Protein AF-A0A6N7AAU8-F1 (afdb_monomer)

Foldseek 3Di:
DDDDDDDDDDDDDDDDDDDDDDDDDDDDDDDPDPPPPPPPDDDPDDDAAEAEQDDLVCLPVSLVVLLVVLVVCVVVVHAYEYEDFFSSVVSCVVPPVVSLVVLLPGPHAYAYEDDPPALLAEPNVPVQPPDDLVRLLVVLLQQQFFDQDRVPRDGDRVHGGHQVSSCVSSVHHHQEYERNYPDVSSRQSNVLSSVVSPHAAYEDDPACFADPVCQFDDGNNHTHDGDNGDQQWDQDPVRDIDGPVVCCPDPNVVD

Mean predicted aligned error: 11.67 Å

Sequence (255 aa):
MKPALTWFLLAVLVAGCASPAPAASGTPDPTPVPVETKVSAAPRGYITFVINVHDWVHADESADTLLRLVDIFEKYGVRGDFYFTAPVVEAYVNERPDVIERLKNSDMTISYHVRPPHPLYTGFDQRLEGLDDAALYQTLLDYETYALDLTTGGLDRSRPGGYAYVAQVFGRKPVAAPAPTNNPRIKQIAEQVYASLGAQMTLHYHESGTDPYEPFVWSNGLLVRPSDFSVTRTTAVNGRDDFWWNYMTGPDAAL

Nearest PDB structures (foldseek):
  5hxg-assembly2_C  TM=3.548E-01  e=4.650E-01  Salmonella enterica subsp. enterica serovar Infantis str. SARB27
  6fn6-assembly1_B  TM=4.405E-01  e=4.994E+00  Drosophila melanogaster
  6nr2-assembly1_A  TM=2.761E-01  e=1.476E+00  Ficedula albicollis
  3pfn-assembly1_B  TM=4.344E-01  e=8.896E+00  Homo sapiens

Solvent-accessible surface area (backbone atoms only — not comparable to full-atom values): 15304 Å² total; per-residue (Å²): 137,84,85,87,86,83,86,83,85,84,83,84,85,81,85,79,89,79,81,86,77,84,86,78,86,80,76,87,74,79,76,78,71,80,76,78,75,77,76,74,72,78,77,92,70,88,84,81,49,77,43,80,47,75,58,49,87,50,43,66,65,44,40,55,50,49,54,51,49,52,54,52,28,57,78,71,76,48,63,43,39,36,25,39,26,37,67,34,52,51,44,29,63,75,77,38,48,65,50,56,54,52,51,55,76,40,87,50,43,51,23,35,44,81,54,81,45,40,49,59,30,67,93,38,34,75,88,55,59,92,52,53,73,67,57,38,39,51,51,52,44,46,53,31,40,18,20,70,37,74,88,78,46,47,72,42,78,92,41,71,11,23,60,51,34,47,19,59,76,56,73,46,67,32,40,33,46,50,52,65,36,85,47,67,68,62,31,53,43,47,39,41,44,40,34,74,74,51,28,52,24,27,56,86,54,84,53,75,27,37,51,85,91,59,39,82,43,75,50,66,84,15,38,35,60,65,33,74,59,45,93,54,60,42,70,44,98,88,71,49,75,43,50,52,70,65,45,69,75,37,95,69,49,83,115

Radius of gyration: 25.79 Å; Cα contacts (8 Å, |Δi|>4): 352; chains: 1; bounding box: 69×68×69 Å

Structure (mmCIF, N/CA/C/O backbone):
data_AF-A0A6N7AAU8-F1
#
_entry.id   AF-A0A6N7AAU8-F1
#
loop_
_atom_site.group_PDB
_atom_site.id
_atom_site.type_symbol
_atom_site.label_atom_id
_atom_site.label_alt_id
_atom_site.label_comp_id
_atom_site.label_asym_id
_atom_site.label_entity_id
_atom_site.label_seq_id
_atom_site.pdbx_PDB_ins_code
_atom_site.Cartn_x
_atom_site.Cartn_y
_atom_site.Cartn_z
_atom_site.occupancy
_atom_site.B_iso_or_equiv
_atom_site.auth_seq_id
_atom_site.auth_comp_id
_atom_site.auth_asym_id
_atom_site.auth_atom_id
_atom_site.pdbx_PDB_model_num
ATOM 1 N N . MET A 1 1 ? 7.803 -32.797 37.694 1.00 40.25 1 MET A N 1
ATOM 2 C CA . MET A 1 1 ? 8.624 -33.908 37.163 1.00 40.25 1 MET A CA 1
ATOM 3 C C . MET A 1 1 ? 8.455 -33.930 35.649 1.00 40.25 1 MET A C 1
ATOM 5 O O . MET A 1 1 ? 7.321 -33.938 35.196 1.00 40.25 1 MET A O 1
ATOM 9 N N . LYS A 1 2 ? 9.562 -33.800 34.901 1.00 36.62 2 LYS A N 1
ATOM 10 C CA . LYS A 1 2 ? 9.644 -33.884 33.424 1.00 36.62 2 LYS A CA 1
ATOM 11 C C . LYS A 1 2 ? 9.634 -35.366 32.974 1.00 36.62 2 LYS A C 1
ATOM 13 O O . LYS A 1 2 ? 9.809 -36.225 33.837 1.00 36.62 2 LYS A O 1
ATOM 18 N N . PRO A 1 3 ? 9.448 -35.667 31.675 1.00 47.84 3 PRO A N 1
ATOM 19 C CA . PRO A 1 3 ? 10.570 -35.641 30.708 1.00 47.84 3 PRO A CA 1
ATOM 20 C C . PRO A 1 3 ? 10.177 -34.873 29.421 1.00 47.84 3 PRO A C 1
ATOM 22 O O . PRO A 1 3 ? 9.063 -35.018 28.943 1.00 47.84 3 PRO A O 1
ATOM 25 N N . ALA A 1 4 ? 10.912 -33.892 28.881 1.00 39.94 4 ALA A N 1
ATOM 26 C CA . ALA A 1 4 ? 12.276 -33.888 28.330 1.00 39.94 4 ALA A CA 1
ATOM 27 C C . ALA A 1 4 ? 12.486 -34.931 27.214 1.00 39.94 4 ALA A C 1
ATOM 29 O O . ALA A 1 4 ? 13.007 -36.012 27.468 1.00 39.94 4 ALA A O 1
ATOM 30 N N . LEU A 1 5 ? 12.078 -34.584 25.987 1.00 43.50 5 LEU A N 1
ATOM 31 C CA . LEU A 1 5 ? 12.397 -35.320 24.763 1.00 43.50 5 LEU A CA 1
ATOM 32 C C . LEU A 1 5 ? 13.521 -34.573 24.029 1.00 43.50 5 LEU A C 1
ATOM 34 O O . LEU A 1 5 ? 13.316 -33.491 23.481 1.00 43.50 5 LEU A O 1
ATOM 38 N N . THR A 1 6 ? 14.725 -35.129 24.100 1.00 45.69 6 THR A N 1
ATOM 39 C CA . THR A 1 6 ? 15.953 -34.588 23.510 1.00 45.69 6 THR A CA 1
ATOM 40 C C . THR A 1 6 ? 16.138 -35.206 22.126 1.00 45.69 6 THR A C 1
ATOM 42 O O . THR A 1 6 ? 16.297 -36.419 22.018 1.00 45.69 6 THR A O 1
ATOM 45 N N . TRP A 1 7 ? 16.126 -34.396 21.068 1.00 39.53 7 TRP A N 1
ATOM 46 C CA . TRP A 1 7 ? 16.491 -34.846 19.723 1.00 39.53 7 TRP A CA 1
ATOM 47 C C . TRP A 1 7 ? 18.013 -34.781 19.556 1.00 39.53 7 TRP A C 1
ATOM 49 O O . TRP A 1 7 ? 18.608 -33.707 19.611 1.00 39.53 7 TRP A O 1
ATOM 59 N N . PHE A 1 8 ? 18.639 -35.944 19.374 1.00 44.38 8 PHE A N 1
ATOM 60 C CA . PHE A 1 8 ? 20.027 -36.087 18.934 1.00 44.38 8 PHE A CA 1
ATOM 61 C C . PHE A 1 8 ? 20.075 -35.983 17.402 1.00 44.38 8 PHE A C 1
ATOM 63 O O . PHE A 1 8 ? 19.460 -36.800 16.719 1.00 44.38 8 PHE A O 1
ATOM 70 N N . LEU A 1 9 ? 20.833 -35.025 16.859 1.00 40.22 9 LEU A N 1
ATOM 71 C CA . LEU A 1 9 ? 21.290 -35.067 15.468 1.00 40.22 9 LEU A CA 1
ATOM 72 C C . LEU A 1 9 ? 22.697 -35.676 15.447 1.00 40.22 9 LEU A C 1
ATOM 74 O O . LEU A 1 9 ? 23.645 -35.099 15.977 1.00 40.22 9 LEU A O 1
ATOM 78 N N . LEU A 1 10 ? 22.813 -36.860 14.850 1.00 44.41 10 LEU A N 1
ATOM 79 C CA . LEU A 1 10 ? 24.072 -37.548 14.595 1.00 44.41 10 LEU A CA 1
ATOM 80 C C . LEU A 1 10 ? 24.596 -37.102 13.221 1.00 44.41 10 LEU A C 1
ATOM 82 O O . LEU A 1 10 ? 23.994 -37.414 12.196 1.00 44.41 10 LEU A O 1
ATOM 86 N N . ALA A 1 11 ? 25.705 -36.365 13.200 1.00 40.97 11 ALA A N 1
ATOM 87 C CA . ALA A 1 11 ? 26.433 -36.045 11.977 1.00 40.97 11 ALA A CA 1
ATOM 88 C C . ALA A 1 11 ? 27.339 -37.228 11.601 1.00 40.97 11 ALA A C 1
ATOM 90 O O . ALA A 1 11 ? 28.251 -37.579 12.349 1.00 40.97 11 ALA A O 1
ATOM 91 N N . VAL A 1 12 ? 27.095 -37.842 10.442 1.00 46.81 12 VAL A N 1
ATOM 92 C CA . VAL A 1 12 ? 27.980 -38.856 9.855 1.00 46.81 12 VAL A CA 1
ATOM 93 C C . VAL A 1 12 ? 28.879 -38.167 8.830 1.00 46.81 12 VAL A C 1
ATOM 95 O O . VAL A 1 12 ? 28.443 -37.804 7.741 1.00 46.81 12 VAL A O 1
ATOM 98 N N . LEU A 1 13 ? 30.145 -37.978 9.200 1.00 40.41 13 LEU A N 1
ATOM 99 C CA . LEU A 1 13 ? 31.240 -37.623 8.298 1.00 40.41 13 LEU A CA 1
ATOM 100 C C . LEU A 1 13 ? 31.745 -38.907 7.627 1.00 40.41 13 LEU A C 1
ATOM 102 O O . LEU A 1 13 ? 32.389 -39.730 8.275 1.00 40.41 13 LEU A O 1
ATOM 106 N N . VAL A 1 14 ? 31.470 -39.077 6.332 1.00 45.69 14 VAL A N 1
ATOM 107 C CA . VAL A 1 14 ? 32.137 -40.095 5.508 1.00 45.69 14 VAL A CA 1
ATOM 108 C C . VAL A 1 14 ? 33.279 -39.418 4.757 1.00 45.69 14 VAL A C 1
ATOM 110 O O . VAL A 1 14 ? 33.064 -38.701 3.784 1.00 45.69 14 VAL A O 1
ATOM 113 N N . ALA A 1 15 ? 34.504 -39.645 5.229 1.00 44.78 15 ALA A N 1
ATOM 114 C CA . ALA A 1 15 ? 35.724 -39.333 4.499 1.00 44.78 15 ALA A CA 1
ATOM 115 C C . ALA A 1 15 ? 35.997 -40.463 3.492 1.00 44.78 15 ALA A C 1
ATOM 117 O O . ALA A 1 15 ? 36.455 -41.543 3.861 1.00 44.78 15 ALA A O 1
ATOM 118 N N . GLY A 1 16 ? 35.673 -40.227 2.221 1.00 43.78 16 GLY A N 1
ATOM 119 C CA . GLY A 1 16 ? 36.057 -41.103 1.119 1.00 43.78 16 GLY A CA 1
ATOM 120 C C . GLY A 1 16 ? 37.444 -40.731 0.600 1.00 43.78 16 GLY A C 1
ATOM 121 O O . GLY A 1 16 ? 37.612 -39.685 -0.021 1.00 43.78 16 GLY A O 1
ATOM 122 N N . CYS A 1 17 ? 38.434 -41.589 0.842 1.00 45.47 17 CYS A N 1
ATOM 123 C CA . CYS A 1 17 ? 39.738 -41.529 0.186 1.00 45.47 17 CYS A CA 1
ATOM 124 C C . CYS A 1 17 ? 39.579 -41.874 -1.303 1.00 45.47 17 CYS A C 1
ATOM 126 O O . CYS A 1 17 ? 39.264 -43.015 -1.635 1.00 45.47 17 CYS A O 1
ATOM 128 N N . ALA A 1 18 ? 39.825 -40.915 -2.196 1.00 48.31 18 ALA A N 1
ATOM 129 C CA . ALA A 1 18 ? 39.972 -41.166 -3.627 1.00 48.31 18 ALA A CA 1
ATOM 130 C C . ALA A 1 18 ? 41.459 -41.097 -4.011 1.00 48.31 18 ALA A C 1
ATOM 132 O O . ALA A 1 18 ? 42.137 -40.107 -3.734 1.00 48.31 18 ALA A O 1
ATOM 133 N N . SER A 1 19 ? 41.972 -42.165 -4.626 1.00 63.19 19 SER A N 1
ATOM 134 C CA . SER A 1 19 ? 43.316 -42.213 -5.214 1.00 63.19 19 SER A CA 1
ATOM 135 C C . SER A 1 19 ? 43.406 -41.346 -6.481 1.00 63.19 19 SER A C 1
ATOM 137 O O . SER A 1 19 ? 42.424 -41.254 -7.219 1.00 63.19 19 SER A O 1
ATOM 139 N N . PRO A 1 20 ? 44.571 -40.739 -6.778 1.00 54.19 20 PRO A N 1
ATOM 140 C CA . PRO A 1 20 ? 44.745 -39.913 -7.966 1.00 54.19 20 PRO A CA 1
ATOM 141 C C . PRO A 1 20 ? 44.850 -40.769 -9.237 1.00 54.19 20 PRO A C 1
ATOM 143 O O . PRO A 1 20 ? 45.627 -41.722 -9.305 1.00 54.19 20 PRO A O 1
ATOM 146 N N . ALA A 1 21 ? 44.067 -40.401 -10.252 1.00 57.25 21 ALA A N 1
ATOM 147 C CA . ALA A 1 21 ? 44.159 -40.939 -11.605 1.00 57.25 21 ALA A CA 1
ATOM 148 C C . ALA A 1 21 ? 45.410 -40.398 -12.337 1.00 57.25 21 ALA A C 1
ATOM 150 O O . ALA A 1 21 ? 45.853 -39.282 -12.048 1.00 57.25 21 ALA A O 1
ATOM 151 N N . PRO A 1 22 ? 45.991 -41.158 -13.285 1.00 53.06 22 PRO A N 1
ATOM 152 C CA . PRO A 1 22 ? 47.171 -40.737 -14.033 1.00 53.06 22 PRO A CA 1
ATOM 153 C C . PRO A 1 22 ? 46.864 -39.582 -14.998 1.00 53.06 22 PRO A C 1
ATOM 155 O O . PRO A 1 22 ? 45.809 -39.537 -15.631 1.00 53.06 22 PRO A O 1
ATOM 158 N N . ALA A 1 23 ? 47.820 -38.658 -15.109 1.00 48.38 23 ALA A N 1
ATOM 159 C CA . ALA A 1 23 ? 47.749 -37.466 -15.945 1.00 48.38 23 ALA A CA 1
ATOM 160 C C . ALA A 1 23 ? 47.629 -37.816 -17.439 1.00 48.38 23 ALA A C 1
ATOM 162 O O . ALA A 1 23 ? 48.499 -38.480 -18.005 1.00 48.38 23 ALA A O 1
ATOM 163 N N . ALA A 1 24 ? 46.563 -37.331 -18.076 1.00 53.94 24 ALA A N 1
ATOM 164 C CA . ALA A 1 24 ? 46.416 -37.337 -19.524 1.00 53.94 24 ALA A CA 1
ATOM 165 C C . ALA A 1 24 ? 47.277 -36.222 -20.144 1.00 53.94 24 ALA A C 1
ATOM 167 O O . ALA A 1 24 ? 47.267 -35.077 -19.694 1.00 53.94 24 ALA A O 1
ATOM 168 N N . SER A 1 25 ? 48.034 -36.583 -21.177 1.00 48.88 25 SER A N 1
ATOM 169 C CA . SER A 1 25 ? 48.867 -35.700 -21.994 1.00 48.88 25 SER A CA 1
ATOM 170 C C . SER A 1 25 ? 48.026 -34.665 -22.745 1.00 48.88 25 SER A C 1
ATOM 172 O O . SER A 1 25 ? 47.048 -35.019 -23.404 1.00 48.88 25 SER A O 1
ATOM 174 N N . GLY A 1 26 ? 48.434 -33.401 -22.639 1.00 43.66 26 GLY A N 1
ATOM 175 C CA . GLY A 1 26 ? 47.664 -32.228 -23.028 1.00 43.66 26 GLY A CA 1
ATOM 176 C C . GLY A 1 26 ? 47.522 -31.974 -24.529 1.00 43.66 26 GLY A C 1
ATOM 177 O O . GLY A 1 26 ? 48.469 -32.072 -25.306 1.00 43.66 26 GLY A O 1
ATOM 178 N N . THR A 1 27 ? 46.324 -31.533 -24.893 1.00 56.72 27 THR A N 1
ATOM 179 C CA . THR A 1 27 ? 46.080 -30.572 -25.972 1.00 56.72 27 THR A CA 1
ATOM 180 C C . THR A 1 27 ? 46.218 -29.152 -25.409 1.00 56.72 27 THR A C 1
ATOM 182 O O . THR A 1 27 ? 45.753 -28.923 -24.292 1.00 56.72 27 THR A O 1
ATOM 185 N N . PRO A 1 28 ? 46.850 -28.203 -26.124 1.00 58.69 28 PRO A N 1
ATOM 186 C CA . PRO A 1 28 ? 46.958 -26.824 -25.661 1.00 58.69 28 PRO A CA 1
ATOM 187 C C . PRO A 1 28 ? 45.563 -26.215 -25.499 1.00 58.69 28 PRO A C 1
ATOM 189 O O . PRO A 1 28 ? 44.766 -26.213 -26.440 1.00 58.69 28 PRO A O 1
ATOM 192 N N . ASP A 1 29 ? 45.289 -25.733 -24.289 1.00 58.12 29 ASP A N 1
ATOM 193 C CA . ASP A 1 29 ? 44.081 -24.990 -23.944 1.00 58.12 29 ASP A CA 1
ATOM 194 C C . ASP A 1 29 ? 43.947 -23.778 -24.882 1.00 58.12 29 ASP A C 1
ATOM 196 O O . ASP A 1 29 ? 44.940 -23.067 -25.094 1.00 58.12 29 ASP A O 1
ATOM 200 N N . PRO A 1 30 ? 42.765 -23.510 -25.465 1.00 65.19 30 PRO A N 1
ATOM 201 C CA . PRO A 1 30 ? 42.547 -22.266 -26.179 1.00 65.19 30 PRO A CA 1
ATOM 202 C C . PRO A 1 30 ? 42.761 -21.113 -25.199 1.00 65.19 30 PRO A C 1
ATOM 204 O O . PRO A 1 30 ? 42.102 -21.028 -24.164 1.00 65.19 30 PRO A O 1
ATOM 207 N N . THR A 1 31 ? 43.707 -20.234 -25.530 1.00 63.62 31 THR A N 1
ATOM 208 C CA . THR A 1 31 ? 43.990 -19.008 -24.786 1.00 63.62 31 THR A CA 1
ATOM 209 C C . THR A 1 31 ? 42.665 -18.309 -24.467 1.00 63.62 31 THR A C 1
ATOM 211 O O . THR A 1 31 ? 41.936 -17.987 -25.412 1.00 63.62 31 THR A O 1
ATOM 214 N N . PRO A 1 32 ? 42.305 -18.089 -23.186 1.00 60.81 32 PRO A N 1
ATOM 215 C CA . PRO A 1 32 ? 41.069 -17.401 -22.858 1.00 60.81 32 PRO A CA 1
ATOM 216 C C . PRO A 1 32 ? 41.115 -16.020 -23.504 1.00 60.81 32 PRO A C 1
ATOM 218 O O . PRO A 1 32 ? 41.988 -15.202 -23.206 1.00 60.81 32 PRO A O 1
ATOM 221 N N . VAL A 1 33 ? 40.195 -15.790 -24.442 1.00 59.44 33 VAL A N 1
ATOM 222 C CA . VAL A 1 33 ? 39.952 -14.465 -25.007 1.00 59.44 33 VAL A CA 1
ATOM 223 C C . VAL A 1 33 ? 39.666 -13.549 -23.818 1.00 59.44 33 VAL A C 1
ATOM 225 O O . VAL A 1 33 ? 38.817 -13.911 -22.997 1.00 59.44 33 VAL A O 1
ATOM 228 N N . PRO A 1 34 ? 40.363 -12.408 -23.671 1.00 53.88 34 PRO A N 1
ATOM 229 C CA . PRO A 1 34 ? 40.050 -11.457 -22.621 1.00 53.88 34 PRO A CA 1
ATOM 230 C C . PRO A 1 34 ? 38.574 -11.096 -22.750 1.00 53.88 34 PRO A C 1
ATOM 232 O O . PRO A 1 34 ? 38.163 -10.483 -23.735 1.00 53.88 34 PRO A O 1
ATOM 235 N N . VAL A 1 35 ? 37.762 -11.533 -21.787 1.00 57.25 35 VAL A N 1
ATOM 236 C CA . VAL A 1 35 ? 36.403 -11.029 -21.643 1.00 57.25 35 VAL A CA 1
ATOM 237 C C . VAL A 1 35 ? 36.590 -9.564 -21.305 1.00 57.25 35 VAL A C 1
ATOM 239 O O . VAL A 1 35 ? 37.033 -9.222 -20.211 1.00 57.25 35 VAL A O 1
ATOM 242 N N . GLU A 1 36 ? 36.364 -8.710 -22.296 1.00 51.94 36 GLU A N 1
ATOM 243 C CA . GLU A 1 36 ? 36.382 -7.271 -22.134 1.00 51.94 36 GLU A CA 1
ATOM 244 C C . GLU A 1 36 ? 35.249 -6.935 -21.163 1.00 51.94 36 GLU A C 1
ATOM 246 O O . GLU A 1 36 ? 34.074 -6.859 -21.528 1.00 51.94 36 GLU A O 1
ATOM 251 N N . THR A 1 37 ? 35.590 -6.845 -19.877 1.00 53.06 37 THR A N 1
ATOM 252 C CA . THR A 1 37 ? 34.670 -6.433 -18.830 1.00 53.06 37 THR A CA 1
ATOM 253 C C . THR A 1 37 ? 34.282 -5.004 -19.165 1.00 53.06 37 THR A C 1
ATOM 255 O O . THR A 1 37 ? 35.016 -4.067 -18.853 1.00 53.06 37 THR A O 1
ATOM 258 N N . LYS A 1 38 ? 33.150 -4.819 -19.854 1.00 56.88 38 LYS A N 1
ATOM 259 C CA . LYS A 1 38 ? 32.524 -3.507 -19.981 1.00 56.88 38 LYS A CA 1
ATOM 260 C C . LYS A 1 38 ? 32.271 -3.028 -18.562 1.00 56.88 38 LYS A C 1
ATOM 262 O O . LYS A 1 38 ? 31.320 -3.457 -17.915 1.00 56.88 38 LYS A O 1
ATOM 267 N N . VAL A 1 39 ? 33.159 -2.169 -18.072 1.00 54.91 39 VAL A N 1
ATOM 268 C CA . VAL A 1 39 ? 32.935 -1.399 -16.859 1.00 54.91 39 VAL A CA 1
ATOM 269 C C . VAL A 1 39 ? 31.716 -0.549 -17.175 1.00 54.91 39 VAL A C 1
ATOM 271 O O . VAL A 1 39 ? 31.808 0.440 -17.900 1.00 54.91 39 VAL A O 1
ATOM 274 N N . SER A 1 40 ? 30.546 -1.012 -16.732 1.00 67.06 40 SER A N 1
ATOM 275 C CA . SER A 1 40 ? 29.321 -0.233 -16.819 1.00 67.06 40 SER A CA 1
ATOM 276 C C . SER A 1 40 ? 29.616 1.101 -16.156 1.00 67.06 40 SER A C 1
ATOM 278 O O . SER A 1 40 ? 29.992 1.133 -14.982 1.00 67.06 40 SER A O 1
ATOM 280 N N . ALA A 1 41 ? 29.488 2.193 -16.910 1.00 77.38 41 ALA A N 1
ATOM 281 C CA . ALA A 1 41 ? 29.552 3.523 -16.331 1.00 77.38 41 ALA A CA 1
ATOM 282 C C . ALA A 1 41 ? 28.581 3.581 -15.144 1.00 77.38 41 ALA A C 1
ATOM 284 O O . ALA A 1 41 ? 27.498 2.986 -15.197 1.00 77.38 41 ALA A O 1
ATOM 285 N N . ALA A 1 42 ? 28.986 4.259 -14.069 1.00 79.88 42 ALA A N 1
ATOM 286 C CA . ALA A 1 42 ? 28.120 4.439 -12.914 1.00 79.88 42 ALA A CA 1
ATOM 287 C C . ALA A 1 42 ? 26.776 5.036 -13.376 1.00 79.88 42 ALA A C 1
ATOM 289 O O . ALA A 1 42 ? 26.775 5.943 -14.222 1.00 79.88 42 ALA A O 1
ATOM 290 N N . PRO A 1 43 ? 25.638 4.524 -12.876 1.00 80.75 43 PRO A N 1
ATOM 291 C CA . PRO A 1 43 ? 24.336 5.038 -13.267 1.00 80.75 43 PRO A CA 1
ATOM 292 C C . PRO A 1 43 ? 24.263 6.532 -12.944 1.00 80.75 43 PRO A C 1
ATOM 294 O O . PRO A 1 43 ? 24.599 6.964 -11.844 1.00 80.75 43 PRO A O 1
ATOM 297 N N . ARG A 1 44 ? 23.834 7.330 -13.928 1.00 84.12 44 ARG A N 1
ATOM 298 C CA . ARG A 1 44 ? 23.683 8.790 -13.783 1.00 84.12 44 ARG A CA 1
ATOM 299 C C . ARG A 1 44 ? 22.446 9.183 -12.971 1.00 84.12 44 ARG A C 1
ATOM 301 O O . ARG A 1 44 ? 22.291 10.352 -12.643 1.00 84.12 44 ARG A O 1
ATOM 308 N N . GLY A 1 45 ? 21.574 8.219 -12.698 1.00 80.50 45 GLY A N 1
ATOM 309 C CA . GLY A 1 45 ? 20.350 8.367 -11.930 1.00 80.50 45 GLY A CA 1
ATOM 310 C C . GLY A 1 45 ? 19.660 7.016 -11.783 1.00 80.50 45 GLY A C 1
ATOM 311 O O . GLY A 1 45 ? 19.928 6.087 -12.551 1.00 80.50 45 GLY A O 1
ATOM 312 N N . TYR A 1 46 ? 18.780 6.923 -10.794 1.00 84.44 46 TYR A N 1
ATOM 313 C CA . TYR A 1 46 ? 17.926 5.765 -10.561 1.00 84.44 46 TYR A CA 1
ATOM 314 C C . TYR A 1 46 ? 16.476 6.175 -10.803 1.00 84.44 46 TYR A C 1
ATOM 316 O O . TYR A 1 46 ? 16.064 7.264 -10.412 1.00 84.44 46 TYR A O 1
ATOM 324 N N . ILE A 1 47 ? 15.713 5.311 -11.468 1.00 85.94 47 ILE A N 1
ATOM 325 C CA . ILE A 1 47 ? 14.294 5.534 -11.746 1.00 85.94 47 ILE A CA 1
ATOM 326 C C . ILE A 1 47 ? 13.515 4.391 -11.111 1.00 85.94 47 ILE A C 1
ATOM 328 O O . ILE A 1 47 ? 13.800 3.223 -11.376 1.00 85.94 47 ILE A O 1
ATOM 332 N N . THR A 1 48 ? 12.512 4.742 -10.312 1.00 86.50 48 THR A N 1
ATOM 333 C CA . THR A 1 48 ? 11.549 3.791 -9.755 1.00 86.50 48 THR A CA 1
ATOM 334 C C . THR A 1 48 ? 10.217 3.970 -10.467 1.00 86.50 48 THR A C 1
ATOM 336 O O . THR A 1 48 ? 9.676 5.074 -10.511 1.00 86.50 48 THR A O 1
ATOM 339 N N . PHE A 1 49 ? 9.666 2.880 -10.998 1.00 91.38 49 PHE A N 1
ATOM 340 C CA . PHE A 1 49 ? 8.319 2.870 -11.562 1.00 91.38 49 PHE A CA 1
ATOM 341 C C . PHE A 1 49 ? 7.324 2.508 -10.466 1.00 91.38 49 PHE A C 1
ATOM 343 O O . PHE A 1 49 ? 7.391 1.416 -9.908 1.00 91.38 49 PHE A O 1
ATOM 350 N N . VAL A 1 50 ? 6.416 3.433 -10.159 1.00 90.31 50 VAL A N 1
ATOM 351 C CA . VAL A 1 50 ? 5.438 3.307 -9.072 1.00 90.31 50 VAL A CA 1
ATOM 352 C C . VAL A 1 50 ? 4.052 3.111 -9.665 1.00 90.31 50 VAL A C 1
ATOM 354 O O . VAL A 1 50 ? 3.543 3.991 -10.359 1.00 90.31 50 VAL A O 1
ATOM 357 N N . ILE A 1 51 ? 3.450 1.958 -9.396 1.00 94.50 51 ILE A N 1
ATOM 358 C CA . ILE A 1 51 ? 2.172 1.545 -9.965 1.00 94.50 51 ILE A CA 1
ATOM 359 C C . ILE A 1 51 ? 1.158 1.530 -8.832 1.00 94.50 5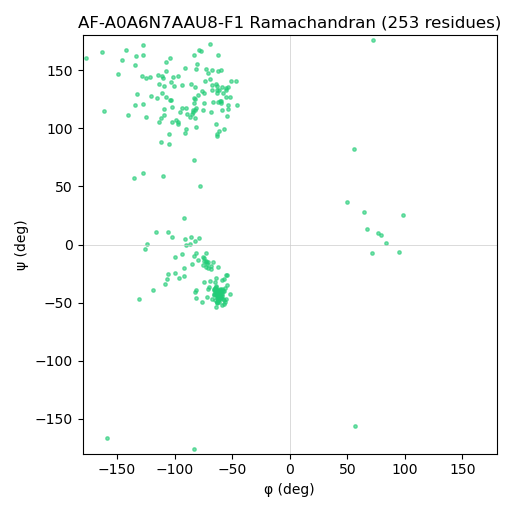1 ILE A C 1
ATOM 361 O O . ILE A 1 51 ? 1.198 0.685 -7.946 1.00 94.50 51 ILE A O 1
ATOM 365 N N . ASN A 1 52 ? 0.245 2.487 -8.865 1.00 92.75 52 ASN A N 1
ATOM 366 C CA . ASN A 1 52 ? -0.847 2.603 -7.914 1.00 92.75 52 ASN A CA 1
ATOM 367 C C . ASN A 1 52 ? -2.018 1.720 -8.357 1.00 92.75 52 ASN A C 1
ATOM 369 O O . ASN A 1 52 ? -2.653 2.016 -9.368 1.00 92.75 52 ASN A O 1
ATOM 373 N N . VAL A 1 53 ? -2.312 0.658 -7.609 1.00 95.56 53 VAL A N 1
ATOM 374 C CA . VAL A 1 53 ? -3.324 -0.340 -7.971 1.00 95.56 53 VAL A CA 1
A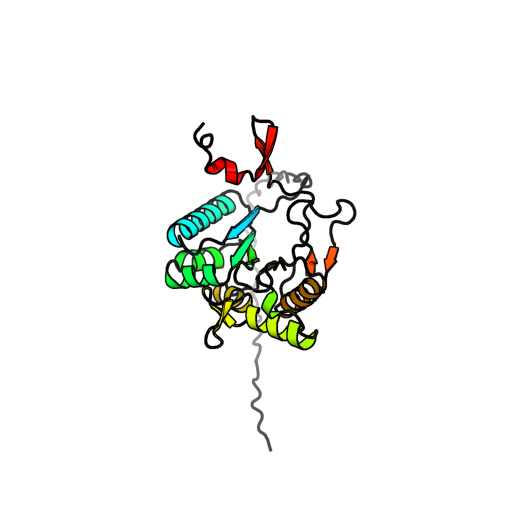TOM 375 C C . VAL A 1 53 ? -4.577 -0.141 -7.123 1.00 95.56 53 VAL A C 1
ATOM 377 O O . VAL A 1 53 ? -4.659 -0.611 -5.988 1.00 95.56 53 VAL A O 1
ATOM 380 N N . HIS A 1 54 ? -5.548 0.599 -7.665 1.00 90.94 54 HIS A N 1
ATOM 381 C CA . HIS A 1 54 ? -6.749 1.025 -6.931 1.00 90.94 54 HIS A CA 1
ATOM 382 C C . HIS A 1 54 ? -8.070 0.648 -7.593 1.00 90.94 54 HIS A C 1
ATOM 384 O O . HIS A 1 54 ? -9.106 0.955 -7.017 1.00 90.94 54 HIS A O 1
ATOM 390 N N . ASP A 1 55 ? -8.068 0.050 -8.784 1.00 90.44 55 ASP A N 1
ATOM 391 C CA . ASP A 1 55 ? -9.319 -0.287 -9.463 1.00 90.44 55 ASP A CA 1
ATOM 392 C C . ASP A 1 55 ? -9.765 -1.699 -9.081 1.00 90.44 55 ASP A C 1
ATOM 394 O O . ASP A 1 55 ? -9.271 -2.685 -9.629 1.00 90.44 55 ASP A O 1
ATOM 398 N N . TRP A 1 56 ? -10.660 -1.774 -8.093 1.00 88.19 56 TRP A N 1
ATOM 399 C CA . TRP A 1 56 ? -11.364 -3.003 -7.715 1.00 88.19 56 TRP A CA 1
ATOM 400 C C . TRP A 1 56 ? -12.724 -3.138 -8.415 1.00 88.19 56 TRP A C 1
ATOM 402 O O . TRP A 1 56 ? -13.370 -4.168 -8.273 1.00 88.19 56 TRP A O 1
ATOM 412 N N . VAL A 1 57 ? -13.190 -2.101 -9.123 1.00 90.62 57 VAL A N 1
ATOM 413 C CA . VAL A 1 57 ? -14.493 -2.110 -9.807 1.00 90.62 57 VAL A CA 1
ATOM 414 C C . VAL A 1 57 ? -14.371 -2.827 -11.149 1.00 90.62 57 VAL A C 1
ATOM 416 O O . VAL A 1 57 ? -15.251 -3.604 -11.507 1.00 90.62 57 VAL A O 1
ATOM 419 N N . HIS A 1 58 ? -13.261 -2.615 -11.857 1.00 94.06 58 HIS A N 1
ATOM 420 C CA . HIS A 1 58 ? -12.921 -3.299 -13.105 1.00 94.06 58 HIS A CA 1
ATOM 421 C C . HIS A 1 58 ? -11.747 -4.260 -12.875 1.00 94.06 58 HIS A C 1
ATOM 423 O O . HIS A 1 58 ? -10.677 -4.125 -13.473 1.00 94.06 58 HIS A O 1
ATOM 429 N N . ALA A 1 59 ? -11.929 -5.220 -11.961 1.00 93.81 59 ALA A N 1
ATOM 430 C CA . ALA A 1 59 ? -10.862 -6.119 -11.519 1.00 93.81 59 ALA A CA 1
ATOM 431 C C . ALA A 1 59 ? -10.205 -6.887 -12.683 1.00 93.81 59 ALA A C 1
ATOM 433 O O . ALA A 1 59 ? -8.982 -7.023 -12.697 1.00 93.81 59 ALA A O 1
ATOM 434 N N . ASP A 1 60 ? -10.976 -7.306 -13.690 1.00 95.75 60 ASP A N 1
ATOM 435 C CA . ASP A 1 60 ? -10.454 -8.009 -14.867 1.00 95.75 60 ASP A CA 1
ATOM 436 C C . ASP A 1 60 ? -9.493 -7.155 -15.707 1.00 95.75 60 ASP A C 1
ATOM 438 O O . ASP A 1 60 ? -8.353 -7.557 -15.951 1.00 95.75 60 ASP A O 1
ATOM 442 N N . GLU A 1 61 ? -9.917 -5.957 -16.117 1.00 95.62 61 GLU A N 1
ATOM 443 C CA . GLU A 1 61 ? -9.098 -5.045 -16.932 1.00 95.62 61 GLU A CA 1
ATOM 444 C C . GLU A 1 61 ? -7.857 -4.569 -16.166 1.00 95.62 61 GLU A C 1
ATOM 446 O O . GLU A 1 61 ? -6.752 -4.453 -16.713 1.00 95.62 61 GLU A O 1
ATOM 451 N N . SER A 1 62 ? -8.038 -4.330 -14.867 1.00 96.19 62 SER A N 1
ATOM 452 C CA . SER A 1 62 ? -6.973 -3.976 -13.940 1.00 96.19 62 SER A CA 1
ATOM 453 C C . SER A 1 62 ? -5.937 -5.105 -13.854 1.00 96.19 62 SER A C 1
ATOM 455 O O . SER A 1 62 ? -4.747 -4.863 -14.062 1.00 96.19 62 SER A O 1
ATOM 457 N N . ALA A 1 63 ? -6.371 -6.355 -13.657 1.00 97.56 63 ALA A N 1
ATOM 458 C CA . ALA A 1 63 ? -5.492 -7.521 -13.604 1.00 97.56 63 ALA A CA 1
ATOM 459 C C . ALA A 1 63 ? -4.739 -7.749 -14.925 1.00 97.56 63 ALA A C 1
ATOM 461 O O . ALA A 1 63 ? -3.520 -7.926 -14.903 1.00 97.56 63 ALA A O 1
ATOM 462 N N . ASP A 1 64 ? -5.414 -7.666 -16.075 1.00 97.94 64 ASP A N 1
ATOM 463 C CA . ASP A 1 64 ? -4.775 -7.812 -17.392 1.00 97.94 64 ASP A CA 1
ATOM 464 C C . ASP A 1 64 ? -3.699 -6.741 -17.626 1.00 97.94 64 ASP A C 1
ATOM 466 O O . ASP A 1 64 ? -2.616 -7.022 -18.155 1.00 97.94 64 ASP A O 1
ATOM 470 N N . THR A 1 65 ? -3.961 -5.515 -17.169 1.00 97.38 65 THR A N 1
ATOM 471 C CA . THR A 1 65 ? -2.984 -4.422 -17.202 1.00 97.38 65 THR A CA 1
ATOM 472 C C . THR A 1 65 ? -1.770 -4.736 -16.333 1.00 97.38 65 THR A C 1
ATOM 474 O O . THR A 1 65 ? -0.635 -4.548 -16.779 1.00 97.38 65 THR A O 1
ATOM 477 N N . LEU A 1 66 ? -1.976 -5.250 -15.116 1.00 98.06 66 LEU A N 1
ATOM 478 C CA . LEU A 1 66 ? -0.878 -5.640 -14.232 1.00 98.06 66 LEU A CA 1
ATOM 479 C C . LEU A 1 66 ? -0.032 -6.758 -14.836 1.00 98.06 66 LEU A C 1
ATOM 481 O O . LEU A 1 66 ? 1.188 -6.623 -14.869 1.00 98.06 66 LEU A O 1
ATOM 485 N N . LEU A 1 67 ? -0.649 -7.820 -15.359 1.00 98.38 67 LEU A N 1
ATOM 486 C CA . LEU A 1 67 ? 0.068 -8.923 -16.007 1.00 98.38 67 LEU A CA 1
ATOM 487 C C . LEU A 1 67 ? 0.958 -8.404 -17.142 1.00 98.38 67 LEU A C 1
ATOM 489 O O . LEU A 1 67 ? 2.154 -8.698 -17.187 1.00 98.38 67 LEU A O 1
ATOM 493 N N . ARG A 1 68 ? 0.407 -7.535 -17.996 1.00 98.19 68 ARG A N 1
ATOM 494 C CA . ARG A 1 68 ? 1.157 -6.915 -19.092 1.00 98.19 68 ARG A CA 1
ATOM 495 C C . ARG A 1 68 ? 2.296 -6.022 -18.598 1.00 98.19 68 ARG A C 1
ATOM 497 O O . ARG A 1 68 ? 3.362 -6.012 -19.212 1.00 98.19 68 ARG A O 1
ATOM 504 N N . LEU A 1 69 ? 2.097 -5.265 -17.518 1.00 97.88 69 LEU A N 1
ATOM 505 C CA . LEU A 1 69 ? 3.153 -4.443 -16.918 1.00 97.88 69 LEU A CA 1
ATOM 506 C C . LEU A 1 69 ? 4.286 -5.300 -16.354 1.00 97.88 69 LEU A C 1
ATOM 508 O O . LEU A 1 69 ? 5.449 -4.972 -16.581 1.00 97.88 69 LEU A O 1
ATOM 512 N N . VAL A 1 70 ? 3.965 -6.400 -15.666 1.00 98.19 70 VAL A N 1
ATOM 513 C CA . VAL A 1 70 ? 4.975 -7.336 -15.157 1.00 98.19 70 VAL A CA 1
ATOM 514 C C . VAL A 1 70 ? 5.796 -7.904 -16.317 1.00 98.19 70 VAL A C 1
ATOM 516 O O . VAL A 1 70 ? 7.024 -7.855 -16.262 1.00 98.19 70 VAL A O 1
ATOM 519 N N . ASP A 1 71 ? 5.148 -8.341 -17.400 1.00 98.06 71 ASP A N 1
ATOM 520 C CA . ASP A 1 71 ? 5.838 -8.868 -18.584 1.00 98.06 71 ASP A CA 1
ATOM 521 C C . ASP A 1 71 ? 6.746 -7.821 -19.250 1.00 98.06 71 ASP A C 1
ATOM 523 O O . ASP A 1 71 ? 7.868 -8.129 -19.660 1.00 98.06 71 ASP A O 1
ATOM 527 N N . ILE A 1 72 ? 6.292 -6.566 -19.349 1.00 98.12 72 ILE A N 1
ATOM 528 C CA . ILE A 1 72 ? 7.106 -5.463 -19.875 1.00 98.12 72 ILE A CA 1
ATOM 529 C C . ILE A 1 72 ? 8.323 -5.234 -18.978 1.00 98.12 72 ILE A C 1
ATOM 531 O O . ILE A 1 72 ? 9.444 -5.159 -19.480 1.00 98.12 72 ILE A O 1
ATOM 535 N N . PHE A 1 73 ? 8.130 -5.122 -17.667 1.00 97.56 73 PHE A N 1
ATOM 536 C CA . PHE A 1 73 ? 9.232 -4.859 -16.751 1.00 97.56 73 PHE A CA 1
ATOM 537 C C . PHE A 1 73 ? 10.265 -5.982 -16.761 1.00 97.56 73 PHE A C 1
ATOM 539 O O . PHE A 1 73 ? 11.452 -5.697 -16.914 1.00 97.56 73 PHE A O 1
ATOM 546 N N . GLU A 1 74 ? 9.840 -7.242 -16.722 1.00 97.06 74 GLU A N 1
ATOM 547 C CA . GLU A 1 74 ? 10.758 -8.378 -16.809 1.00 97.06 74 GLU A CA 1
ATOM 548 C C . GLU A 1 74 ? 11.502 -8.421 -18.146 1.00 97.06 74 GLU A C 1
ATOM 550 O O . GLU A 1 74 ? 12.721 -8.597 -18.162 1.00 97.06 74 GLU A O 1
ATOM 555 N N . LYS A 1 75 ? 10.814 -8.160 -19.269 1.00 97.56 75 LYS A N 1
ATOM 556 C CA . LYS A 1 75 ? 11.443 -8.076 -20.598 1.00 97.56 75 LYS A CA 1
ATOM 557 C C . LYS A 1 75 ? 12.595 -7.067 -20.641 1.00 97.56 75 LYS A C 1
ATOM 559 O O . LYS A 1 75 ? 13.562 -7.283 -21.371 1.00 97.56 75 LYS A O 1
ATOM 564 N N . TYR A 1 76 ? 12.486 -5.968 -19.897 1.00 96.62 76 TYR A N 1
ATOM 565 C CA . TYR A 1 76 ? 13.495 -4.907 -19.859 1.00 96.62 76 TYR A CA 1
ATOM 566 C C . TYR A 1 76 ? 14.396 -4.950 -18.614 1.00 96.62 76 TYR A C 1
ATOM 568 O O . TYR A 1 76 ? 15.207 -4.043 -18.434 1.00 96.62 76 TYR A O 1
ATOM 576 N N . GLY A 1 77 ? 14.294 -5.984 -17.771 1.00 95.12 77 GLY A N 1
ATOM 577 C CA . GLY A 1 77 ? 15.091 -6.103 -16.545 1.00 95.12 77 GLY A CA 1
ATOM 578 C C . GLY A 1 77 ? 14.803 -5.006 -15.512 1.00 95.12 77 GLY A C 1
ATOM 579 O O . GLY A 1 77 ? 15.688 -4.621 -14.750 1.00 95.12 77 GLY A O 1
ATOM 580 N N . VAL A 1 78 ? 13.584 -4.468 -15.513 1.00 95.31 78 VAL A N 1
ATOM 581 C CA . VAL A 1 78 ? 13.111 -3.436 -14.585 1.00 95.31 78 VAL A CA 1
ATOM 582 C C . VAL A 1 78 ? 12.336 -4.094 -13.447 1.00 95.31 78 VAL A C 1
ATOM 584 O O . VAL A 1 78 ? 11.610 -5.062 -13.649 1.00 95.31 78 VAL A O 1
ATOM 587 N N . ARG A 1 79 ? 12.452 -3.533 -12.243 1.00 95.75 79 ARG A N 1
ATOM 588 C CA . ARG A 1 79 ? 11.633 -3.902 -11.086 1.00 95.75 79 ARG A CA 1
ATOM 589 C C . ARG A 1 79 ? 10.659 -2.769 -10.766 1.00 95.75 79 ARG A C 1
ATOM 591 O O . ARG A 1 79 ? 11.085 -1.696 -10.346 1.00 95.75 79 ARG A O 1
ATOM 598 N N . GLY A 1 80 ?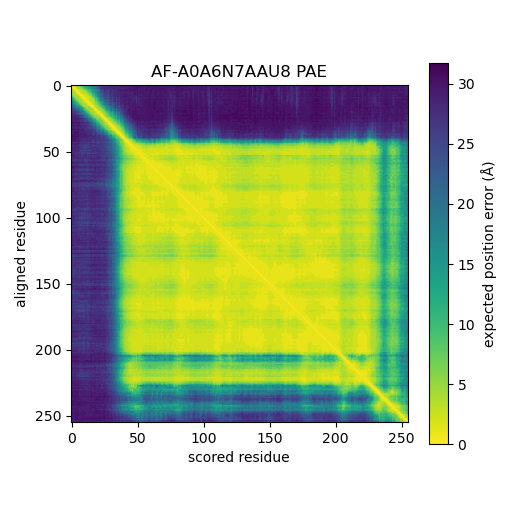 9.368 -3.007 -10.979 1.00 95.75 80 GLY A N 1
ATOM 599 C CA . GLY A 1 80 ? 8.297 -2.080 -10.603 1.00 95.75 80 GLY A CA 1
ATOM 600 C C . GLY A 1 80 ? 7.926 -2.178 -9.120 1.00 95.75 80 GLY A C 1
ATOM 601 O O . GLY A 1 80 ? 8.124 -3.220 -8.493 1.00 95.75 80 GLY A O 1
ATOM 602 N N . ASP A 1 81 ? 7.372 -1.096 -8.572 1.00 96.12 81 ASP A N 1
ATOM 603 C CA . ASP A 1 81 ? 6.848 -0.995 -7.206 1.00 96.12 81 ASP A CA 1
ATOM 604 C C . ASP A 1 81 ? 5.327 -0.812 -7.233 1.00 96.12 81 ASP A C 1
ATOM 606 O O . ASP A 1 81 ? 4.822 0.246 -7.612 1.00 96.12 81 ASP A O 1
ATOM 610 N N . PHE A 1 82 ? 4.599 -1.875 -6.887 1.00 98.00 82 PHE A N 1
ATOM 611 C CA . PHE A 1 82 ? 3.148 -1.972 -7.016 1.00 98.00 82 PHE A CA 1
ATOM 612 C C . PHE A 1 82 ? 2.472 -1.760 -5.663 1.00 98.00 82 PHE A C 1
ATOM 614 O O . PHE A 1 82 ? 2.665 -2.539 -4.732 1.00 98.00 82 PHE A O 1
ATOM 621 N N . TYR A 1 83 ? 1.658 -0.715 -5.573 1.00 97.56 83 TYR A N 1
ATOM 622 C CA . TYR A 1 83 ? 0.969 -0.275 -4.368 1.00 97.56 83 TYR A CA 1
ATOM 623 C C . TYR A 1 83 ? -0.463 -0.791 -4.380 1.00 97.56 83 TYR A C 1
ATOM 625 O O . TYR A 1 83 ? -1.295 -0.287 -5.132 1.00 97.56 83 TYR A O 1
ATOM 633 N N . PHE A 1 84 ? -0.750 -1.778 -3.538 1.00 98.44 84 PHE A N 1
ATOM 634 C CA . PHE A 1 84 ? -2.071 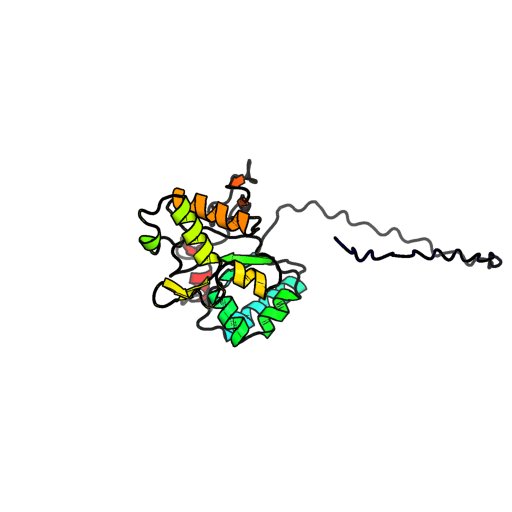-2.386 -3.440 1.00 98.44 84 PHE A CA 1
ATOM 635 C C . PHE A 1 84 ? -2.849 -1.858 -2.241 1.00 98.44 84 PHE A C 1
ATOM 637 O O . PHE A 1 84 ? -2.292 -1.676 -1.158 1.00 98.44 84 PHE A O 1
ATOM 644 N N . THR A 1 85 ? -4.159 -1.707 -2.413 1.00 98.00 85 THR A N 1
ATOM 645 C CA . THR A 1 85 ? -5.099 -1.637 -1.289 1.00 98.00 85 THR A CA 1
ATOM 646 C C . THR A 1 85 ? -5.607 -3.042 -0.959 1.00 98.00 85 THR A C 1
ATOM 648 O O . THR A 1 85 ? -5.702 -3.900 -1.839 1.00 98.00 85 THR A O 1
ATOM 651 N N . ALA A 1 86 ? -5.973 -3.293 0.301 1.00 97.94 86 ALA A N 1
ATOM 652 C CA . ALA A 1 86 ? -6.549 -4.583 0.689 1.00 97.94 86 ALA A CA 1
ATOM 653 C C . ALA A 1 86 ? -7.827 -4.958 -0.101 1.00 97.94 86 ALA A C 1
ATOM 655 O O . ALA A 1 86 ? -7.915 -6.111 -0.518 1.00 97.94 86 ALA A O 1
ATOM 656 N N . PRO A 1 87 ? -8.764 -4.030 -0.396 1.00 96.94 87 PRO A N 1
ATOM 657 C CA . PRO A 1 87 ? -9.935 -4.337 -1.223 1.00 96.94 87 PRO A CA 1
ATOM 658 C C . PRO A 1 87 ? -9.609 -4.807 -2.644 1.00 96.94 87 PRO A C 1
ATOM 660 O O . PRO A 1 87 ? -10.250 -5.723 -3.147 1.00 96.94 87 PRO A O 1
ATOM 663 N N . VAL A 1 88 ? -8.595 -4.221 -3.289 1.00 97.81 88 VAL A N 1
ATOM 664 C CA . VAL A 1 88 ? -8.151 -4.671 -4.619 1.00 97.81 88 VAL A CA 1
ATOM 665 C C . VAL A 1 88 ? -7.572 -6.080 -4.545 1.00 97.81 88 VAL A C 1
ATOM 667 O O . VAL A 1 88 ? -7.875 -6.921 -5.386 1.00 97.81 88 VAL A O 1
ATOM 670 N N . VAL A 1 89 ? -6.760 -6.362 -3.521 1.00 98.50 89 VAL A N 1
ATOM 671 C CA . VAL A 1 89 ? -6.202 -7.707 -3.318 1.00 98.50 89 VAL A CA 1
ATOM 672 C C . VAL A 1 89 ? -7.307 -8.724 -3.066 1.00 98.50 89 VAL A C 1
ATOM 674 O O . VAL A 1 89 ? -7.250 -9.815 -3.619 1.00 98.50 89 VAL A O 1
ATOM 677 N N . GLU A 1 90 ? -8.322 -8.372 -2.278 1.00 97.50 90 GLU A N 1
ATOM 678 C CA . GLU A 1 90 ? -9.483 -9.232 -2.055 1.00 97.50 90 GLU A CA 1
ATOM 679 C C . GLU A 1 90 ? -10.225 -9.533 -3.365 1.00 97.50 90 GLU A C 1
ATOM 681 O O . GLU A 1 90 ? -10.512 -10.698 -3.644 1.00 97.50 90 GLU A O 1
ATOM 686 N N . ALA A 1 91 ? -10.478 -8.514 -4.194 1.00 97.44 91 ALA A N 1
ATOM 687 C CA . ALA A 1 91 ? -11.096 -8.698 -5.506 1.00 97.44 91 ALA A CA 1
ATOM 688 C C . ALA A 1 91 ? -10.274 -9.663 -6.376 1.00 97.44 91 ALA A C 1
ATOM 690 O O . ALA A 1 91 ? -10.808 -10.642 -6.891 1.00 97.44 91 ALA A O 1
ATOM 691 N N . TYR A 1 92 ? -8.953 -9.478 -6.459 1.00 98.56 92 TYR A N 1
ATOM 692 C CA . TYR A 1 92 ? -8.092 -10.381 -7.226 1.00 98.56 92 TYR A CA 1
ATOM 693 C C . TYR A 1 92 ? -8.029 -11.797 -6.663 1.00 98.56 92 TYR A C 1
ATOM 695 O O . TYR A 1 92 ? -8.030 -12.746 -7.435 1.00 98.56 92 TYR A O 1
ATOM 703 N N . VAL A 1 93 ? -7.998 -11.985 -5.345 1.00 98.12 93 VAL A N 1
ATOM 704 C CA . VAL A 1 93 ? -8.026 -13.335 -4.760 1.00 98.12 93 VAL A CA 1
ATOM 705 C C . VAL A 1 93 ? -9.289 -14.090 -5.178 1.00 98.12 93 VAL A C 1
ATOM 707 O O . VAL A 1 93 ? -9.217 -15.289 -5.447 1.00 98.12 93 VAL A O 1
ATOM 710 N N . ASN A 1 94 ? -10.426 -13.398 -5.253 1.00 96.81 94 ASN A N 1
ATOM 711 C CA . ASN A 1 94 ? -11.710 -14.009 -5.585 1.00 96.81 94 ASN A CA 1
ATOM 712 C C . ASN A 1 94 ? -11.916 -14.198 -7.094 1.00 96.81 94 ASN A C 1
ATOM 714 O O . ASN A 1 94 ? -12.446 -15.226 -7.513 1.00 96.81 94 ASN A O 1
ATOM 718 N N . GLU A 1 95 ? -11.516 -13.217 -7.900 1.00 97.44 95 GLU A N 1
ATOM 719 C CA . GLU A 1 95 ? -11.897 -13.126 -9.315 1.00 97.44 95 GLU A CA 1
ATOM 720 C C . GLU A 1 95 ? -10.726 -13.423 -10.258 1.00 97.44 95 GLU A C 1
ATOM 722 O O . GLU A 1 95 ? -10.916 -14.038 -11.306 1.00 97.44 95 GLU A O 1
ATOM 727 N N . ARG A 1 96 ? -9.504 -13.038 -9.871 1.00 97.75 96 ARG A N 1
ATOM 728 C CA . ARG A 1 96 ? -8.288 -13.092 -10.700 1.00 97.75 96 ARG A CA 1
ATOM 729 C C . ARG A 1 96 ? -7.073 -13.650 -9.947 1.00 97.75 96 ARG A C 1
ATOM 731 O O . ARG A 1 96 ? -6.038 -12.987 -9.854 1.00 97.75 96 ARG A O 1
ATOM 738 N N . PRO A 1 97 ? -7.144 -14.873 -9.384 1.00 98.12 97 PRO A N 1
ATOM 739 C CA . PRO A 1 97 ? -6.046 -15.427 -8.587 1.00 98.12 97 PRO A CA 1
ATOM 740 C C . PRO A 1 97 ? -4.750 -15.617 -9.396 1.00 98.12 97 PRO A C 1
ATOM 742 O O . PRO A 1 97 ? -3.663 -15.687 -8.820 1.00 98.12 97 PRO A O 1
ATOM 745 N N . ASP A 1 98 ? -4.845 -15.650 -10.728 1.00 98.44 98 ASP A N 1
ATOM 746 C CA . ASP A 1 98 ? -3.715 -15.667 -11.652 1.00 98.44 98 ASP A CA 1
ATOM 747 C C . ASP A 1 98 ? -2.783 -14.458 -11.474 1.00 98.44 98 ASP A C 1
ATOM 749 O O . ASP A 1 98 ? -1.563 -14.635 -11.477 1.00 98.44 98 ASP A O 1
ATOM 753 N N . VAL A 1 99 ? -3.316 -13.250 -11.241 1.00 98.31 99 VAL A N 1
ATOM 754 C CA . VAL A 1 99 ? -2.478 -12.052 -11.042 1.00 98.31 99 VAL A CA 1
ATOM 755 C C . VAL A 1 99 ? -1.721 -12.102 -9.716 1.00 98.31 99 VAL A C 1
ATOM 757 O O . VAL A 1 99 ? -0.551 -11.716 -9.652 1.00 98.31 99 VAL A O 1
ATOM 760 N N . ILE A 1 100 ? -2.351 -12.644 -8.667 1.00 98.62 100 ILE A N 1
ATOM 761 C CA . ILE A 1 100 ? -1.718 -12.835 -7.359 1.00 98.62 100 ILE A CA 1
ATOM 762 C C . ILE A 1 100 ? -0.552 -13.813 -7.485 1.00 98.62 100 ILE A C 1
ATOM 764 O O . ILE A 1 100 ? 0.564 -13.495 -7.071 1.00 98.62 100 ILE A O 1
ATOM 768 N N . GLU A 1 101 ? -0.773 -14.974 -8.105 1.00 98.62 101 GLU A N 1
ATOM 769 C CA . GLU A 1 101 ? 0.291 -15.955 -8.322 1.00 98.62 101 GLU A CA 1
ATOM 770 C C . GLU A 1 101 ? 1.397 -15.411 -9.231 1.00 98.62 101 GLU A C 1
ATOM 772 O O . GLU A 1 101 ? 2.581 -15.607 -8.943 1.00 98.62 101 GLU A O 1
ATOM 777 N N . ARG A 1 102 ? 1.055 -14.654 -10.279 1.00 98.38 102 ARG A N 1
ATOM 778 C CA . ARG A 1 102 ? 2.053 -14.022 -11.150 1.00 98.38 102 ARG A CA 1
ATOM 779 C C . ARG A 1 102 ? 2.963 -13.062 -10.386 1.00 98.38 102 ARG A C 1
ATOM 781 O O . ARG A 1 102 ? 4.175 -13.092 -10.585 1.00 98.38 102 ARG A O 1
ATOM 788 N N . LEU A 1 103 ? 2.395 -12.221 -9.523 1.00 98.25 103 LEU A N 1
ATOM 789 C CA . LEU A 1 103 ? 3.134 -11.235 -8.731 1.00 98.25 103 LEU A CA 1
ATOM 790 C C . LEU A 1 103 ? 3.921 -11.861 -7.575 1.00 98.25 103 LEU A C 1
ATOM 792 O O . LEU A 1 103 ? 4.992 -11.364 -7.232 1.00 98.25 103 LEU A O 1
ATOM 796 N N . LYS A 1 104 ? 3.427 -12.950 -6.973 1.00 98.06 104 LYS A N 1
ATOM 797 C CA . LYS A 1 104 ? 4.179 -13.724 -5.967 1.00 98.06 104 LYS A CA 1
ATOM 798 C C . LYS A 1 104 ? 5.447 -14.331 -6.555 1.00 98.06 104 LYS A C 1
ATOM 800 O O . LYS A 1 104 ? 6.476 -14.350 -5.886 1.00 98.06 104 LYS A O 1
ATOM 805 N N . ASN A 1 105 ? 5.357 -14.803 -7.795 1.00 97.69 105 ASN A N 1
ATOM 806 C CA . ASN A 1 105 ? 6.453 -15.453 -8.506 1.00 97.69 105 ASN A CA 1
ATOM 807 C C . ASN A 1 105 ? 7.315 -14.478 -9.330 1.00 97.69 105 ASN A C 1
ATOM 809 O O . ASN A 1 105 ? 8.205 -14.930 -10.046 1.00 97.69 105 ASN A O 1
ATOM 813 N N . SER A 1 106 ? 7.067 -13.166 -9.246 1.00 97.38 106 SER A N 1
ATOM 814 C CA . SER A 1 106 ? 7.895 -12.143 -9.890 1.00 97.38 106 SER A CA 1
ATOM 815 C C . SER A 1 106 ? 8.805 -11.423 -8.894 1.00 97.38 106 SER A C 1
ATOM 817 O O . SER A 1 106 ? 8.549 -11.353 -7.683 1.00 97.38 106 SER A O 1
ATOM 819 N N . ASP A 1 107 ? 9.844 -10.792 -9.436 1.00 96.44 107 ASP A N 1
ATOM 82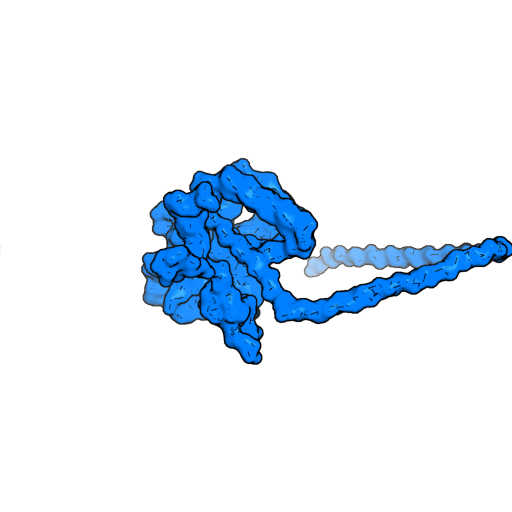0 C CA . ASP A 1 107 ? 10.756 -9.937 -8.676 1.00 96.44 107 ASP A CA 1
ATOM 821 C C . ASP A 1 107 ? 10.186 -8.536 -8.398 1.00 96.44 107 ASP A C 1
ATOM 823 O O . ASP A 1 107 ? 10.883 -7.689 -7.841 1.00 96.44 107 ASP A O 1
ATOM 827 N N . MET A 1 108 ? 8.922 -8.269 -8.749 1.00 98.06 108 MET A N 1
ATOM 828 C CA . MET A 1 108 ? 8.285 -6.973 -8.498 1.00 98.06 108 MET A CA 1
ATOM 829 C C . MET A 1 108 ? 8.200 -6.665 -7.000 1.00 98.06 108 MET A C 1
ATOM 831 O O . MET A 1 108 ? 8.079 -7.552 -6.153 1.00 98.06 108 MET A O 1
ATOM 835 N N . THR A 1 109 ? 8.258 -5.382 -6.655 1.00 97.94 109 THR A N 1
ATOM 836 C CA . THR A 1 109 ? 8.025 -4.930 -5.283 1.00 97.94 109 THR A CA 1
ATOM 837 C C . THR A 1 109 ? 6.530 -4.823 -5.019 1.00 97.94 109 THR A C 1
ATOM 839 O O . THR A 1 109 ? 5.780 -4.301 -5.841 1.00 97.94 109 THR A O 1
ATOM 842 N N . ILE A 1 110 ? 6.116 -5.321 -3.855 1.00 98.44 110 ILE A N 1
ATOM 843 C CA . ILE A 1 110 ? 4.767 -5.153 -3.322 1.00 98.44 110 ILE A CA 1
ATOM 844 C C . ILE A 1 110 ? 4.851 -4.091 -2.235 1.00 98.44 110 ILE A C 1
ATOM 846 O O . ILE A 1 110 ? 5.629 -4.234 -1.292 1.00 98.44 110 ILE A O 1
ATOM 850 N N . SER A 1 111 ? 4.047 -3.051 -2.369 1.00 98.31 111 SER A N 1
ATOM 851 C CA . SER A 1 111 ? 3.866 -1.968 -1.412 1.00 98.31 111 SER A CA 1
ATOM 852 C C . SER A 1 111 ? 2.379 -1.812 -1.109 1.00 98.31 111 SER A C 1
ATOM 854 O O . SER A 1 111 ? 1.513 -2.356 -1.799 1.00 98.31 111 SER A O 1
ATOM 856 N N . TYR A 1 112 ? 2.074 -1.117 -0.026 1.00 98.38 112 TYR A N 1
ATOM 857 C CA . TYR A 1 112 ? 0.720 -0.949 0.470 1.00 98.38 112 TYR A CA 1
ATOM 858 C C . TYR A 1 112 ? 0.232 0.470 0.230 1.00 98.38 112 TYR A C 1
ATOM 860 O O . TYR A 1 112 ? 1.011 1.419 0.242 1.00 98.38 112 TYR A O 1
ATOM 868 N N . HIS A 1 113 ? -1.070 0.624 0.033 1.00 95.75 113 HIS A N 1
ATOM 869 C CA . HIS A 1 113 ? -1.721 1.918 -0.022 1.00 95.75 113 HIS A CA 1
ATOM 870 C C . HIS A 1 113 ? -3.126 1.820 0.572 1.00 95.75 113 HIS A C 1
ATOM 872 O O . HIS A 1 113 ? -3.733 0.754 0.644 1.00 95.75 113 HIS A O 1
ATOM 878 N N . VAL A 1 114 ? -3.652 2.966 0.985 1.00 95.75 114 VAL A N 1
ATOM 879 C CA . VAL A 1 114 ? -5.001 3.123 1.515 1.00 95.75 114 VAL A CA 1
ATOM 880 C C . VAL A 1 114 ? -5.753 4.126 0.656 1.00 95.75 114 VAL A C 1
ATOM 882 O O . VAL A 1 114 ? -5.191 5.111 0.167 1.00 95.75 114 VAL A O 1
ATOM 885 N N . ARG A 1 115 ? -7.046 3.879 0.480 1.00 94.00 115 ARG A N 1
ATOM 886 C CA . ARG A 1 115 ? -7.976 4.749 -0.238 1.00 94.00 115 ARG A CA 1
ATOM 887 C C . ARG A 1 115 ? -9.249 4.918 0.580 1.00 94.00 115 ARG A C 1
ATOM 889 O O . ARG A 1 115 ? -9.483 4.120 1.491 1.00 94.00 115 ARG A O 1
ATOM 896 N N . PRO A 1 116 ? -10.065 5.943 0.287 1.00 94.44 116 PRO A N 1
ATOM 897 C CA . PRO A 1 116 ? -11.394 6.036 0.862 1.00 94.44 116 PRO A CA 1
ATOM 898 C C . PRO A 1 116 ? -12.151 4.700 0.773 1.00 94.44 116 PRO A C 1
ATOM 900 O O . PRO A 1 116 ? -12.028 4.013 -0.243 1.00 94.44 116 PRO A O 1
ATOM 903 N N . PRO A 1 117 ? -12.914 4.331 1.813 1.00 95.75 117 PRO A N 1
ATOM 904 C CA . PRO A 1 117 ? -13.250 5.134 2.995 1.00 95.75 117 PRO A CA 1
ATOM 905 C C . PRO A 1 117 ? -12.295 4.955 4.197 1.00 95.75 117 PRO A C 1
ATOM 907 O O . PRO A 1 117 ? -12.696 5.200 5.334 1.00 95.75 117 PRO A O 1
ATOM 910 N N . HIS A 1 118 ? -11.053 4.502 3.987 1.00 97.25 118 HIS A N 1
ATOM 911 C CA . HIS A 1 118 ? -10.091 4.286 5.073 1.00 97.25 118 HIS A CA 1
ATOM 912 C C . HIS A 1 118 ? -9.812 5.581 5.867 1.00 97.25 118 HIS A C 1
ATOM 914 O O . HIS A 1 118 ? -9.539 6.615 5.249 1.00 97.25 118 HIS A O 1
ATOM 920 N N . PRO A 1 119 ? -9.784 5.553 7.214 1.00 97.06 119 PRO A N 1
ATOM 921 C CA . PRO A 1 119 ? -9.745 6.772 8.025 1.00 97.06 119 PRO A CA 1
ATOM 922 C C . PRO A 1 119 ? -8.405 7.515 8.014 1.00 97.06 119 PRO A C 1
ATOM 924 O O . PRO A 1 119 ? -8.333 8.670 8.416 1.00 97.06 119 PRO A O 1
ATOM 927 N N . LEU A 1 120 ? -7.331 6.881 7.532 1.00 95.56 120 LEU A N 1
ATOM 928 C CA . LEU A 1 120 ? -6.067 7.580 7.257 1.00 95.56 120 LEU A CA 1
ATOM 929 C C . LEU A 1 120 ? -6.134 8.517 6.052 1.00 95.56 120 LEU A C 1
ATOM 931 O O . LEU A 1 120 ? -5.229 9.329 5.874 1.00 95.56 120 LEU A O 1
ATOM 935 N N . TYR A 1 121 ? -7.152 8.396 5.203 1.00 94.75 121 TYR A N 1
ATOM 936 C CA . TYR A 1 121 ? -7.303 9.292 4.073 1.00 94.75 121 TYR A CA 1
ATOM 937 C C . TYR A 1 121 ? -7.921 10.611 4.541 1.00 94.75 121 TYR A C 1
ATOM 939 O O . TYR A 1 121 ? -8.958 10.619 5.202 1.00 94.75 121 TYR A O 1
ATOM 947 N N . THR A 1 122 ? -7.295 11.734 4.185 1.00 91.88 122 THR A N 1
ATOM 948 C CA . THR A 1 122 ? -7.801 13.072 4.542 1.00 91.88 122 THR A CA 1
ATOM 949 C C . THR A 1 122 ? -9.273 13.233 4.140 1.00 91.88 122 THR A C 1
ATOM 951 O O . THR A 1 122 ? -9.622 13.006 2.981 1.00 91.88 122 THR A O 1
ATOM 954 N N . GLY A 1 123 ? -10.125 13.642 5.087 1.00 93.50 123 GLY A N 1
ATOM 955 C CA . GLY A 1 123 ? -11.570 13.794 4.885 1.00 93.50 123 GLY A CA 1
ATOM 956 C C . GLY A 1 123 ? -12.403 12.576 5.303 1.00 93.50 123 GLY A C 1
ATOM 957 O O . GLY A 1 123 ? -13.630 12.669 5.312 1.00 93.50 123 GLY A O 1
ATOM 958 N N . PHE A 1 124 ? -11.759 11.468 5.680 1.00 95.56 124 PHE A N 1
ATOM 959 C CA . PHE A 1 124 ? -12.385 10.258 6.237 1.00 95.56 124 PHE A CA 1
ATOM 960 C C . PHE A 1 124 ? -11.944 9.989 7.690 1.00 95.56 124 PHE A C 1
ATOM 962 O O . PHE A 1 124 ? -12.210 8.929 8.258 1.00 95.56 124 PHE A O 1
ATOM 969 N N . ASP A 1 125 ? -11.269 10.956 8.307 1.00 94.75 125 ASP A N 1
ATOM 970 C CA . ASP A 1 125 ? -10.605 10.860 9.603 1.00 94.75 125 ASP A CA 1
ATOM 971 C C . ASP A 1 125 ? -11.520 11.127 10.805 1.00 94.75 125 ASP A C 1
ATOM 973 O O . ASP A 1 125 ? -11.049 11.083 11.939 1.00 94.75 125 ASP A O 1
ATOM 977 N N . GLN A 1 126 ? -12.835 11.293 10.605 1.00 94.44 126 GLN A N 1
ATOM 978 C CA . GLN A 1 126 ? -13.785 11.591 11.691 1.00 94.44 126 GLN A CA 1
ATOM 979 C C . GLN A 1 126 ? -13.751 10.533 12.804 1.00 94.44 126 GLN A C 1
ATOM 981 O O . GLN A 1 126 ? -13.983 10.824 13.972 1.00 94.44 126 GLN A O 1
ATOM 986 N N . ARG A 1 127 ? -13.425 9.282 12.455 1.00 94.56 127 ARG A N 1
ATOM 987 C CA . ARG A 1 127 ? -13.297 8.169 13.411 1.00 94.56 127 ARG A CA 1
ATOM 988 C C . ARG A 1 127 ? -12.054 8.244 14.293 1.00 94.56 127 ARG A C 1
ATOM 990 O O . ARG A 1 127 ? -11.964 7.501 15.264 1.00 94.56 127 ARG A O 1
ATOM 997 N N . LEU A 1 128 ? -11.090 9.077 13.923 1.00 97.12 128 LEU A N 1
ATOM 998 C CA . LEU A 1 128 ? -9.821 9.257 14.624 1.00 97.12 128 LEU A CA 1
ATOM 999 C C . LEU A 1 128 ? -9.837 10.508 15.514 1.00 97.12 128 LEU A C 1
ATOM 1001 O O . LEU A 1 128 ? -8.928 10.701 16.324 1.00 97.12 128 LEU A O 1
ATOM 1005 N N . GLU A 1 129 ? -10.855 11.360 15.374 1.00 94.31 129 GLU A N 1
ATOM 1006 C CA . GLU A 1 129 ? -11.002 12.590 16.145 1.00 94.31 129 GLU A CA 1
ATOM 1007 C C . GLU A 1 129 ? -11.188 12.303 17.641 1.00 94.31 129 GLU A C 1
ATOM 1009 O O . GLU A 1 129 ? -11.904 11.391 18.048 1.00 94.31 129 GLU A O 1
ATOM 1014 N N . GLY A 1 130 ? -10.526 13.099 18.485 1.00 95.50 130 GLY A N 1
ATOM 1015 C CA . GLY A 1 130 ? -10.660 13.024 19.943 1.00 95.50 130 GLY A CA 1
ATOM 1016 C C . GLY A 1 130 ? -10.031 11.795 20.614 1.00 95.50 130 GLY A C 1
ATOM 1017 O O . GLY A 1 130 ? -9.958 11.771 21.841 1.00 95.50 130 GLY A O 1
ATOM 1018 N N . LEU A 1 131 ? -9.541 10.809 19.854 1.00 98.38 131 LEU A N 1
ATOM 1019 C CA . LEU A 1 131 ? -8.818 9.664 20.409 1.00 98.38 131 LEU A CA 1
ATOM 1020 C C . LEU A 1 131 ? -7.475 10.103 21.001 1.00 98.38 131 LEU A C 1
ATOM 1022 O O . LEU A 1 131 ? -6.735 10.866 20.369 1.00 98.38 131 LEU A O 1
ATOM 1026 N N . ASP A 1 132 ? -7.126 9.570 22.173 1.00 98.38 132 ASP A N 1
ATOM 1027 C CA . ASP A 1 132 ? -5.766 9.655 22.715 1.00 98.38 132 ASP A CA 1
ATOM 1028 C C . ASP A 1 132 ? -4.775 8.805 21.893 1.00 98.38 132 ASP A C 1
ATOM 1030 O O . ASP A 1 132 ? -5.164 8.124 20.946 1.00 98.38 132 ASP A O 1
ATOM 1034 N N . ASP A 1 133 ? -3.473 8.906 22.177 1.00 98.50 133 ASP A N 1
ATOM 1035 C CA . ASP A 1 133 ? -2.441 8.276 21.336 1.00 98.50 133 ASP A CA 1
ATOM 1036 C C . ASP A 1 133 ? -2.541 6.744 21.332 1.00 98.50 133 ASP A C 1
ATOM 1038 O O . ASP A 1 133 ? -2.341 6.117 20.292 1.00 98.50 133 ASP A O 1
ATOM 1042 N N . ALA A 1 134 ? -2.893 6.135 22.469 1.00 98.56 134 ALA A N 1
ATOM 1043 C CA . ALA A 1 134 ? -3.005 4.685 22.590 1.00 98.56 134 ALA A CA 1
ATOM 1044 C C . ALA A 1 134 ? -4.235 4.156 21.840 1.00 98.56 134 ALA A C 1
ATOM 1046 O O . ALA A 1 134 ? -4.138 3.183 21.088 1.00 98.56 134 ALA A O 1
ATOM 1047 N N . ALA A 1 135 ? -5.382 4.821 21.995 1.00 98.75 135 ALA A N 1
ATOM 1048 C CA . ALA A 1 135 ? -6.603 4.492 21.274 1.00 98.75 135 ALA A CA 1
ATOM 1049 C C . ALA A 1 135 ? -6.455 4.747 19.770 1.00 98.75 135 ALA A C 1
ATOM 1051 O O . ALA A 1 135 ? -6.930 3.943 18.967 1.00 98.75 135 ALA A O 1
ATOM 1052 N N . LEU A 1 136 ? -5.766 5.822 19.374 1.00 98.69 136 LEU A N 1
ATOM 1053 C CA . LEU A 1 136 ? -5.474 6.123 17.975 1.00 98.69 136 LEU A CA 1
ATOM 1054 C C . LEU A 1 136 ? -4.563 5.057 17.356 1.00 98.69 136 LEU A C 1
ATOM 1056 O O . LEU A 1 136 ? -4.892 4.533 16.295 1.00 98.69 136 LEU A O 1
ATOM 1060 N N . TYR A 1 137 ? -3.476 4.679 18.037 1.00 98.81 137 TYR A N 1
ATOM 1061 C CA . TYR A 1 137 ? -2.590 3.601 17.591 1.00 98.81 137 TYR A CA 1
ATOM 1062 C C . TYR A 1 137 ? -3.358 2.291 17.403 1.00 98.81 137 TYR A C 1
ATOM 1064 O O . TYR A 1 137 ? -3.289 1.684 16.336 1.00 98.81 137 TYR A O 1
ATOM 1072 N N . GLN A 1 138 ? -4.131 1.873 18.412 1.00 98.81 138 GLN A N 1
ATOM 1073 C CA . GLN A 1 138 ? -4.882 0.621 18.341 1.00 98.81 138 GLN A CA 1
ATOM 1074 C C . GLN A 1 138 ? -5.958 0.662 17.254 1.00 98.81 138 GLN A C 1
ATOM 1076 O O . GLN A 1 138 ? -6.140 -0.318 16.538 1.00 98.81 138 GLN A O 1
ATOM 1081 N N . THR A 1 139 ? -6.646 1.794 17.096 1.00 98.69 139 THR A N 1
ATOM 1082 C CA . THR A 1 139 ? -7.652 1.963 16.042 1.00 98.69 139 THR A CA 1
ATOM 1083 C C . THR A 1 139 ? -7.006 1.820 14.670 1.00 98.69 139 THR A C 1
ATOM 1085 O O . THR A 1 139 ? -7.496 1.055 13.849 1.00 98.69 139 THR A O 1
ATOM 1088 N N . LEU A 1 140 ? -5.883 2.494 14.421 1.00 98.69 140 LEU A N 1
ATOM 1089 C CA . LEU A 1 140 ? -5.167 2.378 13.151 1.00 98.69 140 LEU A CA 1
ATOM 1090 C C . LEU A 1 140 ? -4.649 0.958 12.912 1.00 98.69 140 LEU A C 1
ATOM 1092 O O . LEU A 1 140 ? -4.832 0.429 11.822 1.00 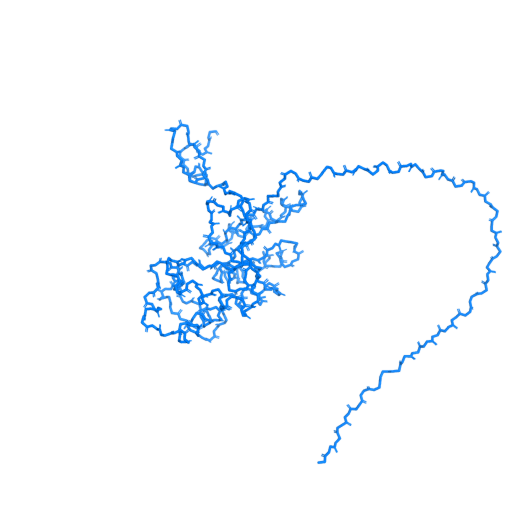98.69 140 LEU A O 1
ATOM 1096 N N . LEU A 1 141 ? -4.090 0.305 13.931 1.00 98.81 141 LEU A N 1
ATOM 1097 C CA . LEU A 1 141 ? -3.679 -1.095 13.837 1.00 98.81 141 LEU A CA 1
ATOM 1098 C C . LEU A 1 141 ? -4.854 -2.022 13.490 1.00 98.81 141 LEU A C 1
ATOM 1100 O O . LEU A 1 141 ? -4.690 -2.935 12.683 1.00 98.81 141 LEU A O 1
ATOM 1104 N N . ASP A 1 142 ? -6.038 -1.778 14.054 1.00 98.81 142 ASP A N 1
ATOM 1105 C CA . ASP A 1 142 ? -7.243 -2.539 13.729 1.00 98.81 142 ASP A CA 1
ATOM 1106 C C . ASP A 1 142 ? -7.635 -2.365 12.253 1.00 98.81 142 ASP A C 1
ATOM 1108 O O . ASP A 1 142 ? -7.950 -3.355 11.594 1.00 98.81 142 ASP A O 1
ATOM 1112 N N . TYR A 1 143 ? -7.559 -1.147 11.706 1.00 98.69 143 TYR A N 1
ATOM 1113 C CA . TYR A 1 143 ? -7.792 -0.913 10.273 1.00 98.69 143 TYR A CA 1
ATOM 1114 C C . TYR A 1 143 ? -6.760 -1.596 9.373 1.00 98.69 143 TYR A C 1
ATOM 1116 O O . TYR A 1 143 ? -7.084 -2.004 8.260 1.00 98.69 143 TYR A O 1
ATOM 1124 N N . GLU A 1 144 ? -5.541 -1.783 9.873 1.00 98.75 144 GLU A N 1
ATOM 1125 C CA . GLU A 1 144 ? -4.486 -2.492 9.154 1.00 98.75 144 GLU A CA 1
ATOM 1126 C C . GLU A 1 144 ? -4.497 -4.015 9.354 1.00 98.75 144 GLU A C 1
ATOM 1128 O O . GLU A 1 144 ? -3.666 -4.717 8.774 1.00 98.75 144 GLU A O 1
ATOM 1133 N N . THR A 1 145 ? -5.447 -4.525 10.145 1.00 98.75 145 THR A N 1
ATOM 1134 C CA . THR A 1 145 ? -5.577 -5.948 10.496 1.00 98.75 145 THR A CA 1
ATOM 1135 C C . THR A 1 145 ? -6.896 -6.556 10.022 1.00 98.75 145 THR A C 1
ATOM 1137 O O . THR A 1 145 ? -6.919 -7.709 9.586 1.00 98.75 145 THR A O 1
ATOM 1140 N N . TYR A 1 146 ? -7.998 -5.811 10.113 1.00 98.75 146 TYR A N 1
ATOM 1141 C CA . TYR A 1 146 ? -9.350 -6.294 9.830 1.00 98.75 146 TYR A CA 1
ATOM 1142 C C . TYR A 1 146 ? -9.898 -5.724 8.523 1.00 98.75 146 TYR A C 1
ATOM 1144 O O . TYR A 1 146 ? -9.459 -4.679 8.043 1.00 98.75 146 TYR A O 1
ATOM 1152 N N . ALA A 1 147 ? -10.864 -6.424 7.930 1.00 98.12 147 ALA A N 1
ATOM 1153 C CA . ALA A 1 147 ? -11.482 -5.997 6.683 1.00 98.12 147 ALA A CA 1
ATOM 1154 C C . ALA A 1 147 ? -12.219 -4.660 6.848 1.00 98.12 147 ALA A C 1
ATOM 1156 O O . ALA A 1 147 ? -13.012 -4.478 7.771 1.00 98.12 147 ALA A O 1
ATOM 1157 N N . LEU A 1 148 ? -11.979 -3.743 5.912 1.00 97.56 148 LEU A N 1
ATOM 1158 C CA . LEU A 1 148 ? -12.697 -2.479 5.795 1.00 97.56 148 LEU A CA 1
ATOM 1159 C C . LEU A 1 148 ? -14.017 -2.706 5.051 1.00 97.56 148 LEU A C 1
ATOM 1161 O O . LEU A 1 148 ? -14.017 -3.184 3.919 1.00 97.56 148 LEU A O 1
ATOM 1165 N N . ASP A 1 149 ? -15.133 -2.305 5.650 1.00 96.19 149 ASP A N 1
ATOM 1166 C CA . ASP A 1 149 ? -16.406 -2.183 4.943 1.00 96.19 149 ASP A CA 1
ATOM 1167 C C . ASP A 1 149 ? -16.370 -0.916 4.079 1.00 96.19 149 ASP A C 1
ATOM 1169 O O . ASP A 1 149 ? -16.292 0.199 4.594 1.00 96.19 149 ASP A O 1
ATOM 1173 N N . LEU A 1 150 ? -16.433 -1.072 2.756 1.00 94.31 150 LEU A N 1
ATOM 1174 C CA . LEU A 1 150 ? -16.355 0.050 1.817 1.00 94.31 150 LEU A CA 1
ATOM 1175 C C . LEU A 1 150 ? -17.608 0.933 1.787 1.00 94.31 150 LEU A C 1
ATOM 1177 O O . LEU A 1 150 ? -17.536 2.073 1.336 1.00 94.31 150 LEU A O 1
ATOM 1181 N N . THR A 1 151 ? -18.748 0.430 2.261 1.00 93.56 151 THR A N 1
ATOM 1182 C CA . THR A 1 151 ? -20.000 1.193 2.307 1.00 93.56 151 THR A CA 1
ATOM 1183 C C . THR A 1 151 ? -20.022 2.097 3.526 1.00 93.56 151 THR A C 1
ATOM 1185 O O . THR A 1 151 ? -20.384 3.269 3.438 1.00 93.56 151 THR A O 1
ATOM 1188 N N . THR A 1 152 ? -19.644 1.553 4.683 1.00 93.94 152 THR A N 1
ATOM 1189 C CA . THR A 1 152 ? -19.725 2.295 5.944 1.00 93.94 152 THR A CA 1
ATOM 1190 C C . THR A 1 152 ? -18.404 2.949 6.319 1.00 93.94 152 THR A C 1
ATOM 1192 O O . THR A 1 152 ? -18.413 3.983 6.978 1.00 93.94 152 THR A O 1
ATOM 1195 N N . GLY A 1 153 ? -17.268 2.384 5.917 1.00 94.31 153 GLY A N 1
ATOM 1196 C CA . GLY A 1 153 ? -15.932 2.706 6.417 1.00 94.31 153 GLY A CA 1
ATOM 1197 C C . GLY A 1 153 ? -15.629 2.119 7.799 1.00 94.31 153 GLY A C 1
ATOM 1198 O O . GLY A 1 153 ? -14.655 2.529 8.420 1.00 94.31 153 GLY A O 1
ATOM 1199 N N . GLY A 1 154 ? -16.483 1.228 8.314 1.00 96.56 154 GLY A N 1
ATOM 1200 C CA . GLY A 1 154 ? -16.244 0.473 9.545 1.00 96.56 154 GLY A CA 1
ATOM 1201 C C . GLY A 1 154 ? -15.384 -0.773 9.320 1.00 96.56 154 GLY A C 1
ATOM 1202 O O . GLY A 1 154 ? -14.925 -1.034 8.212 1.00 96.56 154 GLY A O 1
ATOM 1203 N N . LEU A 1 155 ? -15.183 -1.559 10.381 1.00 98.06 155 LEU A N 1
ATOM 1204 C CA . LEU A 1 155 ? -14.404 -2.798 10.325 1.00 98.06 155 LEU A CA 1
ATOM 1205 C C . LEU A 1 155 ? -15.283 -4.032 10.496 1.00 98.06 155 LEU A C 1
ATOM 1207 O O . LEU A 1 155 ? -16.016 -4.142 11.481 1.00 98.06 155 LEU A O 1
ATOM 1211 N N . ASP A 1 156 ? -15.121 -4.993 9.593 1.00 97.75 156 ASP A N 1
ATOM 1212 C CA . ASP A 1 156 ? -15.542 -6.375 9.791 1.00 97.75 156 ASP A CA 1
ATOM 1213 C C . ASP A 1 156 ? -14.389 -7.164 10.423 1.00 97.75 156 ASP A C 1
ATOM 1215 O O . ASP A 1 156 ? -13.455 -7.618 9.760 1.00 97.75 156 ASP A O 1
ATOM 1219 N N . ARG A 1 157 ? -14.473 -7.341 11.744 1.00 97.75 157 ARG A N 1
ATOM 1220 C CA . ARG A 1 157 ? -13.453 -8.044 12.536 1.00 97.75 157 ARG A CA 1
ATOM 1221 C C . ARG A 1 157 ? -13.449 -9.561 12.340 1.00 97.75 157 ARG A C 1
ATOM 1223 O O . ARG A 1 157 ? -12.563 -10.225 12.869 1.00 97.75 157 ARG A O 1
ATOM 1230 N N . SER A 1 158 ? -14.422 -10.123 11.620 1.00 97.81 158 SER A N 1
ATOM 1231 C CA . SER A 1 158 ? -14.445 -11.559 11.317 1.00 97.81 158 SER A CA 1
ATOM 1232 C C . SER A 1 158 ? -13.508 -11.940 10.168 1.00 97.81 158 SER A C 1
ATOM 1234 O O . SER A 1 158 ? -13.207 -13.121 9.985 1.00 97.81 158 SER A O 1
ATOM 1236 N N . ARG A 1 159 ? -13.021 -10.947 9.413 1.00 97.81 159 ARG A N 1
ATOM 1237 C CA . ARG A 1 159 ? -12.200 -11.132 8.218 1.00 97.81 159 ARG A CA 1
ATOM 1238 C C . ARG A 1 159 ? -10.880 -10.363 8.331 1.00 97.81 159 ARG A C 1
ATOM 1240 O O . ARG A 1 159 ? -10.870 -9.250 8.863 1.00 97.81 159 ARG A O 1
ATOM 1247 N N . PRO A 1 160 ? -9.769 -10.920 7.819 1.00 98.19 160 PRO A N 1
ATOM 1248 C CA . PRO A 1 160 ? -8.519 -10.180 7.720 1.00 98.19 160 PRO A CA 1
ATOM 1249 C C . PRO A 1 160 ? -8.644 -9.052 6.690 1.00 98.19 160 PRO A C 1
ATOM 1251 O O . PRO A 1 160 ? -9.384 -9.165 5.713 1.00 98.19 160 PRO A O 1
ATOM 1254 N N . GLY A 1 161 ? -7.897 -7.973 6.896 1.00 98.31 161 GLY A N 1
ATOM 1255 C CA . GLY A 1 161 ? -7.829 -6.852 5.969 1.00 98.31 161 GLY A CA 1
ATOM 1256 C C . GLY A 1 161 ? -6.571 -6.016 6.147 1.00 98.31 161 GLY A C 1
ATOM 1257 O O . GLY A 1 161 ? -5.604 -6.441 6.783 1.00 98.31 161 GLY A O 1
ATOM 1258 N N . GLY A 1 162 ? -6.593 -4.839 5.527 1.00 98.44 162 GLY A N 1
ATOM 1259 C CA . GLY A 1 162 ? -5.519 -3.858 5.603 1.00 98.44 162 GLY A CA 1
ATOM 1260 C C . GLY A 1 162 ? -4.147 -4.379 5.164 1.00 98.44 162 GLY A C 1
ATOM 1261 O O . GLY A 1 162 ? -4.030 -5.348 4.404 1.00 98.44 162 GLY A O 1
ATOM 1262 N N . TYR A 1 163 ? -3.093 -3.735 5.660 1.00 98.81 163 TYR A N 1
ATOM 1263 C CA . TYR A 1 163 ? -1.706 -4.123 5.410 1.00 98.81 163 TYR A CA 1
ATOM 1264 C C . TYR A 1 163 ? -1.434 -5.607 5.719 1.00 98.81 163 TYR A C 1
ATOM 1266 O O . TYR A 1 163 ? -0.750 -6.288 4.947 1.00 98.81 163 TYR A O 1
ATOM 1274 N N . ALA A 1 164 ? -1.961 -6.125 6.835 1.00 98.69 164 ALA A N 1
ATOM 1275 C CA . ALA A 1 164 ? -1.706 -7.496 7.275 1.00 98.69 164 ALA A CA 1
ATOM 1276 C C . ALA A 1 164 ? -2.238 -8.531 6.273 1.00 98.69 164 ALA A C 1
ATOM 1278 O O . ALA A 1 164 ? -1.550 -9.509 5.972 1.00 98.69 164 ALA A O 1
ATOM 1279 N N . TYR A 1 165 ? -3.424 -8.294 5.707 1.00 98.81 165 TYR A N 1
ATOM 1280 C CA . TYR A 1 165 ? -3.994 -9.165 4.683 1.00 98.81 165 TYR A CA 1
ATOM 1281 C C . TYR A 1 165 ? -3.182 -9.151 3.387 1.00 98.81 165 TYR A C 1
ATOM 1283 O O . TYR A 1 165 ? -2.889 -10.213 2.839 1.00 98.81 165 TYR A O 1
ATOM 1291 N N . VAL A 1 166 ? -2.739 -7.975 2.929 1.00 98.81 166 VAL A N 1
ATOM 1292 C CA . VAL A 1 166 ? -1.868 -7.876 1.743 1.00 98.81 166 VAL A CA 1
ATOM 1293 C C . VAL A 1 166 ? -0.576 -8.669 1.964 1.00 98.81 166 VAL A C 1
ATOM 1295 O O . VAL A 1 166 ? -0.172 -9.451 1.101 1.00 98.81 166 VAL A O 1
ATOM 1298 N N . ALA A 1 167 ? 0.036 -8.541 3.145 1.00 98.81 167 ALA A N 1
ATOM 1299 C CA . ALA A 1 167 ? 1.228 -9.306 3.499 1.00 98.81 167 ALA A CA 1
ATOM 1300 C C . ALA A 1 167 ? 0.982 -10.824 3.490 1.00 98.81 167 ALA A C 1
ATOM 1302 O O . ALA A 1 167 ? 1.818 -11.588 3.002 1.00 98.81 167 ALA A O 1
ATOM 1303 N N . GLN A 1 168 ? -0.169 -11.259 4.010 1.00 98.62 168 GLN A N 1
ATOM 1304 C CA . GLN A 1 168 ? -0.572 -12.662 4.031 1.00 98.62 168 GLN A CA 1
ATOM 1305 C C . GLN A 1 168 ? -0.749 -13.222 2.614 1.00 98.62 168 GLN A C 1
ATOM 1307 O O . GLN A 1 168 ? -0.200 -14.280 2.312 1.00 98.62 168 GLN A O 1
ATOM 1312 N N . VAL A 1 169 ? -1.489 -12.526 1.748 1.00 98.75 169 VAL A N 1
ATOM 1313 C CA . VAL A 1 169 ? -1.810 -12.999 0.391 1.00 98.75 169 VAL A CA 1
ATOM 1314 C C . VAL A 1 169 ? -0.550 -13.143 -0.460 1.00 98.75 169 VAL A C 1
ATOM 1316 O O . VAL A 1 169 ? -0.345 -14.180 -1.094 1.00 98.75 169 VAL A O 1
ATOM 1319 N N . PHE A 1 170 ? 0.335 -12.144 -0.435 1.00 98.62 170 PHE A N 1
ATOM 1320 C CA . PHE A 1 170 ? 1.577 -12.185 -1.210 1.00 98.62 170 PHE A CA 1
ATOM 1321 C C . PHE A 1 170 ? 2.701 -12.988 -0.536 1.00 98.62 170 PHE A C 1
ATOM 1323 O O . PHE A 1 170 ? 3.747 -13.199 -1.147 1.00 98.62 170 PHE A O 1
ATOM 1330 N N . GLY A 1 171 ? 2.521 -13.434 0.712 1.00 97.94 171 GLY A N 1
ATOM 1331 C CA . GLY A 1 171 ? 3.533 -14.182 1.467 1.00 97.94 171 GLY A CA 1
ATOM 1332 C C . GLY A 1 171 ? 4.783 -13.368 1.826 1.00 97.94 171 GLY A C 1
ATOM 1333 O O . GLY A 1 171 ? 5.800 -13.936 2.223 1.00 97.94 171 GLY A O 1
ATOM 1334 N N . ARG A 1 172 ? 4.730 -12.040 1.681 1.00 97.75 172 ARG A N 1
ATOM 1335 C CA . ARG A 1 172 ? 5.816 -11.105 1.993 1.00 97.75 172 ARG A CA 1
ATOM 1336 C C . ARG A 1 172 ? 5.245 -9.766 2.432 1.00 97.75 172 ARG A C 1
ATOM 1338 O O . ARG A 1 172 ? 4.198 -9.345 1.952 1.00 97.75 172 ARG A O 1
ATOM 1345 N N . LYS A 1 173 ? 5.946 -9.092 3.341 1.00 98.56 173 LYS A N 1
ATOM 1346 C CA . LYS A 1 173 ? 5.529 -7.789 3.871 1.00 98.56 173 LYS A CA 1
ATOM 1347 C C . LYS A 1 173 ? 5.607 -6.714 2.778 1.00 98.56 173 LYS A C 1
ATOM 1349 O O . LYS A 1 173 ? 6.644 -6.653 2.112 1.00 98.56 173 LYS A O 1
ATOM 1354 N N . PRO A 1 174 ? 4.570 -5.874 2.606 1.00 98.62 174 PRO A N 1
ATOM 1355 C CA . PRO A 1 174 ? 4.673 -4.700 1.757 1.00 98.62 174 PRO A CA 1
ATOM 1356 C C . PRO A 1 174 ? 5.851 -3.805 2.172 1.00 98.62 174 PRO A C 1
ATOM 1358 O O . PRO A 1 174 ? 6.073 -3.567 3.356 1.00 98.62 174 PRO A O 1
ATOM 1361 N N . VAL A 1 175 ? 6.639 -3.330 1.210 1.00 98.06 175 VAL A N 1
ATOM 1362 C CA . VAL A 1 175 ? 7.886 -2.602 1.499 1.00 98.06 175 VAL A CA 1
ATOM 1363 C C . VAL A 1 175 ? 7.600 -1.177 1.958 1.00 98.06 175 VAL A C 1
ATOM 1365 O O . VAL A 1 175 ? 8.132 -0.745 2.983 1.00 98.06 175 VAL A O 1
ATOM 1368 N N . ALA A 1 176 ? 6.757 -0.458 1.218 1.00 97.31 176 ALA A N 1
ATOM 1369 C CA . ALA A 1 176 ? 6.358 0.902 1.547 1.00 97.31 176 ALA A CA 1
ATOM 1370 C C . ALA A 1 176 ? 4.885 0.974 1.964 1.00 97.31 176 ALA A C 1
ATOM 1372 O O . ALA A 1 176 ? 4.047 0.266 1.407 1.00 97.31 176 ALA A O 1
ATOM 1373 N N . ALA A 1 177 ? 4.564 1.855 2.913 1.00 97.50 177 ALA A N 1
ATOM 1374 C CA . ALA A 1 177 ? 3.194 2.157 3.319 1.00 97.50 177 ALA A CA 1
ATOM 1375 C C . ALA A 1 177 ? 3.042 3.670 3.588 1.00 97.50 177 ALA A C 1
ATOM 1377 O O . ALA A 1 177 ? 3.648 4.187 4.528 1.00 97.50 177 ALA A O 1
ATOM 1378 N N . PRO A 1 178 ? 2.284 4.416 2.760 1.00 93.56 178 PRO A N 1
ATOM 1379 C CA . PRO A 1 178 ? 2.038 5.836 2.963 1.00 93.56 178 PRO A CA 1
ATOM 1380 C C . PRO A 1 178 ? 0.920 6.077 3.983 1.00 93.56 178 PRO A C 1
ATOM 1382 O O . PRO A 1 178 ? -0.053 5.329 4.042 1.00 93.56 178 PRO A O 1
ATOM 1385 N N . ALA A 1 179 ? 0.992 7.207 4.686 1.00 94.31 179 ALA A N 1
ATOM 1386 C CA . ALA A 1 179 ? -0.085 7.723 5.531 1.00 94.31 179 ALA A CA 1
ATOM 1387 C C . ALA A 1 179 ? -0.673 9.016 4.915 1.00 94.31 179 ALA A C 1
ATOM 1389 O O . ALA A 1 179 ? -0.196 10.113 5.231 1.00 94.31 179 ALA A O 1
ATOM 1390 N N . PRO A 1 180 ? -1.681 8.925 4.018 1.00 92.12 180 PRO A N 1
ATOM 1391 C CA . PRO A 1 180 ? -2.221 10.054 3.244 1.00 92.12 180 PRO A CA 1
ATOM 1392 C C . PRO A 1 180 ? -3.174 10.962 4.053 1.00 92.12 180 PRO A C 1
ATOM 1394 O O . PRO A 1 180 ? -4.277 11.313 3.619 1.00 92.12 180 PRO A O 1
ATOM 1397 N N . THR A 1 181 ? -2.718 11.379 5.233 1.00 92.69 181 THR A N 1
ATOM 1398 C CA . THR A 1 181 ? -3.388 12.339 6.113 1.00 92.69 181 THR A CA 1
ATOM 1399 C C . THR A 1 181 ? -2.621 13.661 6.164 1.00 92.69 181 THR A C 1
ATOM 1401 O O . THR A 1 181 ? -1.384 13.692 6.179 1.00 92.69 181 THR A O 1
ATOM 1404 N N . ASN A 1 182 ? -3.363 14.765 6.233 1.00 92.31 182 ASN A N 1
ATOM 1405 C CA . ASN A 1 182 ? -2.814 16.094 6.502 1.00 92.31 182 ASN A CA 1
ATOM 1406 C C . ASN A 1 182 ? -2.608 16.361 8.002 1.00 92.31 182 ASN A C 1
ATOM 1408 O O . ASN A 1 182 ? -1.975 17.352 8.361 1.00 92.31 182 ASN A O 1
ATOM 1412 N N . ASN A 1 183 ? -3.111 15.492 8.886 1.00 94.88 183 ASN A N 1
ATOM 1413 C CA . ASN A 1 183 ? -2.933 15.630 10.325 1.00 94.88 183 ASN A CA 1
ATOM 1414 C C . ASN A 1 183 ? -1.580 15.020 10.756 1.00 94.88 183 ASN A C 1
ATOM 1416 O O . ASN A 1 183 ? -1.411 13.799 10.677 1.00 94.88 183 ASN A O 1
ATOM 1420 N N . PRO A 1 184 ? -0.614 15.824 11.243 1.00 94.81 184 PRO A N 1
ATOM 1421 C CA . PRO A 1 184 ? 0.730 15.340 11.562 1.00 94.81 184 PRO A CA 1
ATOM 1422 C C . PRO A 1 184 ? 0.748 14.326 12.713 1.00 94.81 184 PRO A C 1
ATOM 1424 O O . PRO A 1 184 ? 1.550 13.397 12.682 1.00 94.81 184 PRO A O 1
ATOM 1427 N N . ARG A 1 185 ? -0.160 14.451 13.693 1.00 96.31 185 ARG A N 1
ATOM 1428 C CA . ARG A 1 185 ? -0.268 13.499 14.807 1.00 96.31 185 ARG A CA 1
ATOM 1429 C C . ARG A 1 185 ? -0.740 12.132 14.316 1.00 96.31 185 ARG A C 1
ATOM 1431 O O . ARG A 1 185 ? -0.141 11.117 14.657 1.00 96.31 185 ARG A O 1
ATOM 1438 N N . ILE A 1 186 ? -1.785 12.109 13.485 1.00 97.56 186 ILE A N 1
ATOM 1439 C CA . ILE A 1 186 ? -2.294 10.861 12.896 1.00 97.56 186 ILE A CA 1
ATOM 1440 C C . ILE A 1 186 ? -1.219 10.227 12.010 1.00 97.56 186 ILE A C 1
ATOM 1442 O O . ILE A 1 186 ? -0.983 9.027 12.118 1.00 97.56 186 ILE A O 1
ATOM 1446 N N . LYS A 1 187 ? -0.520 11.027 11.193 1.00 96.69 187 LYS A N 1
ATOM 1447 C CA . LYS A 1 187 ? 0.583 10.554 10.344 1.00 96.69 187 LYS A CA 1
ATOM 1448 C C . LYS A 1 187 ? 1.678 9.869 11.158 1.00 96.69 187 LYS A C 1
ATOM 1450 O O . LYS A 1 187 ? 2.064 8.752 10.833 1.00 96.69 187 LYS A O 1
ATOM 1455 N N . GLN A 1 188 ? 2.136 10.513 12.231 1.00 97.12 188 GLN A N 1
ATOM 1456 C CA . GLN A 1 188 ? 3.184 9.971 13.092 1.00 97.12 188 GLN A CA 1
ATOM 1457 C C . GLN A 1 188 ? 2.795 8.606 13.678 1.00 97.12 188 GLN A C 1
ATOM 1459 O O . GLN A 1 188 ? 3.584 7.666 13.631 1.00 97.12 188 GLN A O 1
ATOM 1464 N N . ILE A 1 189 ? 1.575 8.482 14.204 1.00 98.38 189 ILE A N 1
ATOM 1465 C CA . ILE A 1 189 ? 1.103 7.234 14.816 1.00 98.38 189 ILE A CA 1
ATOM 1466 C C . ILE A 1 189 ? 0.866 6.151 13.751 1.00 98.38 189 ILE A C 1
ATOM 1468 O O . ILE A 1 189 ? 1.219 4.994 13.969 1.00 98.38 189 ILE A O 1
ATOM 1472 N N . ALA A 1 190 ? 0.346 6.511 12.575 1.00 98.38 190 ALA A N 1
ATOM 1473 C CA . ALA A 1 190 ? 0.190 5.585 11.452 1.00 98.38 190 ALA A CA 1
ATOM 1474 C C . ALA A 1 190 ? 1.531 4.981 11.010 1.00 98.38 190 ALA A C 1
ATOM 1476 O O . ALA A 1 190 ? 1.634 3.779 10.781 1.00 98.38 190 ALA A O 1
ATOM 1477 N N . GLU A 1 191 ? 2.584 5.793 10.941 1.00 98.38 191 GLU A N 1
ATOM 1478 C CA . GLU A 1 191 ? 3.923 5.310 10.600 1.00 98.38 191 GLU A CA 1
ATOM 1479 C C . GLU A 1 191 ? 4.488 4.359 11.652 1.00 98.38 191 GLU A C 1
ATOM 1481 O O . GLU A 1 191 ? 5.115 3.366 11.295 1.00 98.38 191 GLU A O 1
ATOM 1486 N N . GLN A 1 192 ? 4.225 4.606 12.938 1.00 98.56 192 GLN A N 1
ATOM 1487 C CA . GLN A 1 192 ? 4.597 3.669 14.003 1.00 98.56 192 GLN A CA 1
ATOM 1488 C C . GLN A 1 192 ? 3.872 2.327 13.848 1.00 98.56 192 GLN A C 1
ATOM 1490 O O . GLN A 1 192 ? 4.498 1.275 13.995 1.00 98.56 192 GLN A O 1
ATOM 1495 N N . VAL A 1 193 ? 2.578 2.350 13.499 1.00 98.75 193 VAL A N 1
ATOM 1496 C CA . VAL A 1 193 ? 1.812 1.135 13.184 1.00 98.75 193 VAL A CA 1
ATOM 1497 C C . VAL A 1 193 ? 2.461 0.394 12.014 1.00 98.75 193 VAL A C 1
ATOM 1499 O O . VAL A 1 193 ? 2.798 -0.781 12.162 1.00 98.75 193 VAL A O 1
ATOM 1502 N N . TYR A 1 194 ? 2.727 1.058 10.887 1.00 98.75 194 TYR A N 1
ATOM 1503 C CA . TYR A 1 194 ? 3.355 0.414 9.727 1.00 98.75 194 TYR A CA 1
ATOM 1504 C C . TYR A 1 194 ? 4.761 -0.127 10.018 1.00 98.75 194 TYR A C 1
ATOM 1506 O O . TYR A 1 194 ? 5.075 -1.251 9.616 1.00 98.75 194 TYR A O 1
ATOM 1514 N N . ALA A 1 195 ? 5.587 0.607 10.767 1.00 98.56 195 ALA A N 1
ATOM 1515 C CA . ALA A 1 195 ? 6.893 0.129 11.216 1.00 98.56 195 ALA A CA 1
ATOM 1516 C C . ALA A 1 195 ? 6.763 -1.141 12.076 1.00 98.56 195 ALA A C 1
ATOM 1518 O O . ALA A 1 195 ? 7.496 -2.107 11.864 1.00 98.56 195 ALA A O 1
ATOM 1519 N N . SER A 1 196 ? 5.782 -1.187 12.988 1.00 98.44 196 SER A N 1
ATOM 1520 C CA . SER A 1 196 ? 5.509 -2.365 13.828 1.00 98.44 196 SER A CA 1
ATOM 1521 C C . SER A 1 196 ? 5.069 -3.592 13.017 1.00 98.44 196 SER A C 1
ATOM 1523 O O . SER A 1 196 ? 5.465 -4.720 13.318 1.00 98.44 196 SER A O 1
ATOM 1525 N N . LEU A 1 197 ? 4.314 -3.377 11.936 1.00 98.56 197 LEU A N 1
ATOM 1526 C CA . LEU A 1 197 ? 3.892 -4.423 10.998 1.00 98.56 197 LEU A CA 1
ATOM 1527 C C . LEU A 1 197 ? 5.047 -4.868 10.077 1.00 98.56 197 LEU A C 1
ATOM 1529 O O . LEU A 1 197 ? 5.050 -5.980 9.533 1.00 98.56 197 LEU A O 1
ATOM 1533 N N . GLY A 1 198 ? 6.099 -4.054 9.989 1.00 98.38 198 GLY A N 1
ATOM 1534 C CA . GLY A 1 198 ? 7.359 -4.343 9.314 1.00 98.38 198 GLY A CA 1
ATOM 1535 C C . GLY A 1 198 ? 7.466 -3.759 7.914 1.00 98.38 198 GLY A C 1
ATOM 1536 O O . GLY A 1 198 ? 8.208 -4.317 7.104 1.00 98.38 198 GLY A O 1
ATOM 1537 N N . ALA A 1 199 ? 6.738 -2.675 7.634 1.00 98.50 199 ALA A N 1
ATOM 1538 C CA . ALA A 1 199 ? 7.070 -1.814 6.509 1.00 98.50 199 ALA A CA 1
ATOM 1539 C C . ALA A 1 199 ? 8.490 -1.263 6.710 1.00 98.50 199 ALA A C 1
ATOM 1541 O O . ALA A 1 199 ? 8.959 -1.096 7.837 1.00 98.50 199 ALA A O 1
ATOM 1542 N N . GLN A 1 200 ? 9.184 -0.996 5.611 1.00 98.12 200 GLN A N 1
ATOM 1543 C CA . GLN A 1 200 ? 10.545 -0.455 5.623 1.00 98.12 200 GLN A CA 1
ATOM 1544 C C . GLN A 1 200 ? 10.561 1.021 5.229 1.00 98.12 200 GLN A C 1
ATOM 1546 O O . GLN A 1 200 ? 11.481 1.755 5.592 1.00 98.12 200 GLN A O 1
ATOM 1551 N N . MET A 1 201 ? 9.549 1.451 4.473 1.00 97.06 201 MET A N 1
ATOM 1552 C CA . MET A 1 201 ? 9.491 2.778 3.882 1.00 97.06 201 MET A CA 1
ATOM 1553 C C . MET A 1 201 ? 8.123 3.442 4.067 1.00 97.06 201 MET A C 1
ATOM 1555 O O . MET A 1 201 ? 7.094 2.776 4.170 1.00 97.06 201 MET A O 1
ATOM 1559 N N . THR A 1 202 ? 8.118 4.773 4.054 1.00 95.31 202 THR A N 1
ATOM 1560 C CA . THR A 1 202 ? 6.915 5.621 3.981 1.00 95.31 202 THR A CA 1
ATOM 1561 C C . THR A 1 202 ? 7.051 6.623 2.835 1.00 95.31 202 THR A C 1
ATOM 1563 O O . THR A 1 202 ? 8.103 6.730 2.199 1.00 95.31 202 THR A O 1
ATOM 1566 N N . LEU A 1 203 ? 5.980 7.353 2.532 1.00 89.75 203 LEU A N 1
ATOM 1567 C CA . LEU A 1 203 ? 5.969 8.393 1.511 1.00 89.75 203 LEU A CA 1
ATOM 1568 C C . LEU A 1 203 ? 5.426 9.690 2.110 1.00 89.75 203 LEU A C 1
ATOM 1570 O O . LEU A 1 203 ? 4.289 9.741 2.576 1.00 89.75 203 LEU A O 1
ATOM 1574 N N . HIS A 1 204 ? 6.242 10.744 2.070 1.00 84.06 204 HIS A N 1
ATOM 1575 C CA . HIS A 1 204 ? 5.846 12.100 2.476 1.00 84.06 204 HIS A CA 1
ATOM 1576 C C . HIS A 1 204 ? 5.664 13.036 1.283 1.00 84.06 204 HIS A C 1
ATOM 1578 O O . HIS A 1 204 ? 4.829 13.936 1.332 1.00 84.06 204 HIS A O 1
ATOM 1584 N N . TYR A 1 205 ? 6.413 12.794 0.206 1.00 70.75 205 TYR A N 1
ATOM 1585 C CA . TYR A 1 205 ? 6.476 13.647 -0.974 1.00 70.75 205 TYR A CA 1
ATOM 1586 C C . TYR A 1 205 ? 6.136 12.820 -2.214 1.00 70.75 205 TYR A C 1
ATOM 1588 O O . TYR A 1 205 ? 6.901 11.952 -2.629 1.00 70.75 205 TYR A O 1
ATOM 1596 N N . HIS A 1 206 ? 4.966 13.068 -2.804 1.00 69.06 206 HIS A N 1
ATOM 1597 C CA . HIS A 1 206 ? 4.546 12.386 -4.035 1.00 69.06 206 HIS A CA 1
ATOM 1598 C C . HIS A 1 206 ? 4.950 13.148 -5.308 1.00 69.06 206 HIS A C 1
ATOM 1600 O O . HIS A 1 206 ? 5.006 12.542 -6.378 1.00 69.06 206 HIS A O 1
ATOM 1606 N N . GLU A 1 207 ? 5.235 14.452 -5.193 1.00 66.25 207 GLU A N 1
ATOM 1607 C CA . GLU A 1 207 ? 5.465 15.355 -6.334 1.00 66.25 207 GLU A CA 1
ATOM 1608 C C . GLU A 1 207 ? 6.741 16.193 -6.202 1.00 66.25 207 GLU A C 1
ATOM 1610 O O . GLU A 1 207 ? 7.526 16.249 -7.143 1.00 66.25 207 GLU A O 1
ATOM 1615 N N . SER A 1 208 ? 6.970 16.810 -5.038 1.00 67.88 208 SER A N 1
ATOM 1616 C CA . SER A 1 208 ? 8.092 17.734 -4.812 1.00 67.88 208 SER A CA 1
ATOM 1617 C C . SER A 1 208 ? 9.459 17.060 -4.727 1.00 67.88 208 SER A C 1
ATOM 1619 O O . SER A 1 208 ? 10.469 17.745 -4.820 1.00 67.88 208 SER A O 1
ATOM 1621 N N . GLY A 1 209 ? 9.478 15.742 -4.520 1.00 71.94 209 GLY A N 1
ATOM 1622 C CA . GLY A 1 209 ? 10.691 15.002 -4.209 1.00 71.94 209 GLY A CA 1
ATOM 1623 C C . GLY A 1 209 ? 11.227 15.237 -2.788 1.00 71.94 209 GLY A C 1
ATOM 1624 O O . GLY A 1 209 ? 10.654 15.998 -2.007 1.00 71.94 209 GLY A O 1
ATOM 1625 N N . THR A 1 210 ? 12.292 14.514 -2.451 1.00 79.00 210 THR A N 1
ATOM 1626 C CA . THR A 1 210 ? 13.154 14.670 -1.277 1.00 79.00 210 THR A CA 1
ATOM 1627 C C . THR A 1 210 ? 14.207 15.749 -1.521 1.00 79.00 210 THR A C 1
ATOM 1629 O O . THR A 1 210 ? 14.475 16.114 -2.663 1.00 79.00 210 THR A O 1
ATOM 1632 N N . ASP A 1 211 ? 14.833 16.240 -0.451 1.00 81.50 211 ASP A N 1
ATOM 1633 C CA . ASP A 1 211 ? 15.980 17.142 -0.569 1.00 81.50 211 ASP A CA 1
ATOM 1634 C C . ASP A 1 211 ? 17.119 16.442 -1.346 1.00 81.50 211 ASP A C 1
ATOM 1636 O O . ASP A 1 211 ? 17.540 15.358 -0.937 1.00 81.50 211 ASP A O 1
ATOM 1640 N N . PRO A 1 212 ? 17.630 17.008 -2.455 1.00 80.81 212 PRO A N 1
ATOM 1641 C CA . PRO A 1 212 ? 18.689 16.375 -3.244 1.00 80.81 212 PRO A CA 1
ATOM 1642 C C . PRO A 1 212 ? 20.045 16.314 -2.517 1.00 80.81 212 PRO A C 1
ATOM 1644 O O . PRO A 1 212 ? 20.915 15.533 -2.905 1.00 80.81 212 PRO A O 1
ATOM 1647 N N . TYR A 1 213 ? 20.253 17.128 -1.479 1.00 84.12 213 TYR A N 1
ATOM 1648 C CA . TYR A 1 213 ? 21.455 17.113 -0.643 1.00 84.12 213 TYR A CA 1
ATOM 1649 C C . TYR A 1 213 ? 21.299 16.205 0.580 1.00 84.12 213 TYR A C 1
ATOM 1651 O O . TYR A 1 213 ? 22.288 15.643 1.052 1.00 84.12 213 TYR A O 1
ATOM 1659 N N . GLU A 1 214 ? 20.064 16.008 1.049 1.00 86.06 214 GLU A N 1
ATOM 1660 C CA . GLU A 1 214 ? 19.719 15.113 2.160 1.00 86.06 214 GLU A CA 1
ATOM 1661 C C . GLU A 1 214 ? 18.598 14.118 1.776 1.00 86.06 214 GLU A C 1
ATOM 1663 O O . GLU A 1 214 ? 17.525 14.104 2.384 1.00 86.06 214 GLU A O 1
ATOM 1668 N N . PRO A 1 215 ? 18.818 13.237 0.777 1.00 84.88 215 PRO A N 1
ATOM 1669 C CA . PRO A 1 215 ? 17.741 12.435 0.183 1.00 84.88 215 PRO A CA 1
ATOM 1670 C C . PRO A 1 215 ? 17.260 11.276 1.067 1.00 84.88 215 PRO A C 1
ATOM 1672 O O . PRO A 1 215 ? 16.211 10.686 0.807 1.00 84.88 215 PRO A O 1
ATOM 1675 N N . PHE A 1 216 ? 18.016 10.924 2.111 1.00 90.50 216 PHE A N 1
ATOM 1676 C CA . PHE A 1 216 ? 17.711 9.809 3.008 1.00 90.50 216 PHE A CA 1
ATOM 1677 C C . PHE A 1 216 ? 17.170 10.315 4.343 1.00 90.50 216 PHE A C 1
ATOM 1679 O O . PHE A 1 216 ? 17.908 10.484 5.314 1.00 90.50 216 PHE A O 1
ATOM 1686 N N . VAL A 1 217 ? 15.857 10.521 4.389 1.00 90.56 217 VAL A N 1
ATOM 1687 C CA . VAL A 1 217 ? 15.145 10.971 5.589 1.00 90.56 217 VAL A CA 1
ATOM 1688 C C . VAL A 1 217 ? 14.466 9.786 6.266 1.00 90.56 217 VAL A C 1
ATOM 1690 O O . VAL A 1 217 ? 13.838 8.963 5.607 1.00 90.56 217 VAL A O 1
ATOM 1693 N N . TRP A 1 218 ? 14.558 9.706 7.591 1.00 93.25 218 TRP A N 1
ATOM 1694 C CA . TRP A 1 218 ? 13.885 8.680 8.388 1.00 93.25 218 TRP A CA 1
ATOM 1695 C C . TRP A 1 218 ? 12.747 9.291 9.207 1.00 93.25 218 TRP A C 1
ATOM 1697 O O . TRP A 1 218 ? 12.924 10.333 9.833 1.00 93.25 218 TRP A O 1
ATOM 1707 N N . SER A 1 219 ? 11.596 8.620 9.241 1.00 93.44 219 SER A N 1
ATOM 1708 C CA . SER A 1 219 ? 10.422 9.015 10.028 1.00 93.44 219 SER A CA 1
ATOM 1709 C C . SER A 1 219 ? 9.858 7.802 10.756 1.00 93.44 219 SER A C 1
ATOM 1711 O O 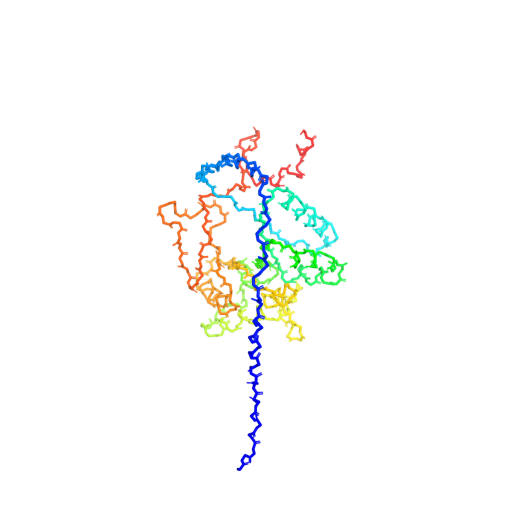. SER A 1 219 ? 9.505 6.812 10.124 1.00 93.44 219 SER A O 1
ATOM 1713 N N . ASN A 1 220 ? 9.815 7.852 12.091 1.00 95.00 220 ASN A N 1
ATOM 1714 C CA . ASN A 1 220 ? 9.283 6.774 12.941 1.00 95.00 220 ASN A CA 1
ATOM 1715 C C . ASN A 1 220 ? 9.843 5.370 12.611 1.00 95.00 220 ASN A C 1
ATOM 1717 O O . ASN A 1 220 ? 9.130 4.375 12.682 1.00 95.00 220 ASN A O 1
ATOM 1721 N N . GLY A 1 221 ? 11.127 5.286 12.244 1.00 94.06 221 GLY A N 1
ATOM 1722 C CA . GLY A 1 221 ? 11.790 4.023 11.892 1.00 94.06 221 GLY A CA 1
ATOM 1723 C C . GLY A 1 221 ? 11.590 3.561 10.443 1.00 94.06 221 GLY A C 1
ATOM 1724 O O . GLY A 1 221 ? 12.127 2.522 10.072 1.00 94.06 221 GLY A O 1
ATOM 1725 N N . LEU A 1 222 ? 10.878 4.335 9.621 1.00 97.06 222 LEU A N 1
ATOM 1726 C CA . LEU A 1 222 ? 10.695 4.101 8.190 1.00 97.06 222 LEU A CA 1
ATOM 1727 C C . LEU A 1 222 ? 11.580 5.046 7.378 1.00 97.06 222 LEU A C 1
ATOM 1729 O O . LEU A 1 222 ? 11.683 6.232 7.694 1.00 97.06 222 LEU A O 1
ATOM 1733 N N . LEU A 1 223 ? 12.175 4.546 6.298 1.00 95.44 223 LEU A N 1
ATOM 1734 C CA . LEU A 1 223 ? 12.840 5.399 5.317 1.00 95.44 223 LEU A CA 1
ATOM 1735 C C . LEU A 1 223 ? 11.771 6.121 4.485 1.00 95.44 223 LEU A C 1
ATOM 1737 O O . LEU A 1 223 ? 10.937 5.491 3.834 1.00 95.44 223 LEU A O 1
ATOM 1741 N N . VAL A 1 224 ? 11.786 7.448 4.477 1.00 92.25 224 VAL A N 1
ATOM 1742 C CA . VAL A 1 224 ? 10.980 8.224 3.535 1.00 92.25 224 VAL A CA 1
ATOM 1743 C C . VAL A 1 224 ? 11.538 7.957 2.144 1.00 92.25 224 VAL A C 1
ATOM 1745 O O . VAL A 1 224 ? 12.728 8.155 1.907 1.00 92.25 224 VAL A O 1
ATOM 1748 N N . ARG A 1 225 ? 10.692 7.468 1.231 1.00 88.75 225 ARG A N 1
ATOM 1749 C CA . ARG A 1 225 ? 11.115 7.065 -0.111 1.00 88.75 225 ARG A CA 1
ATOM 1750 C C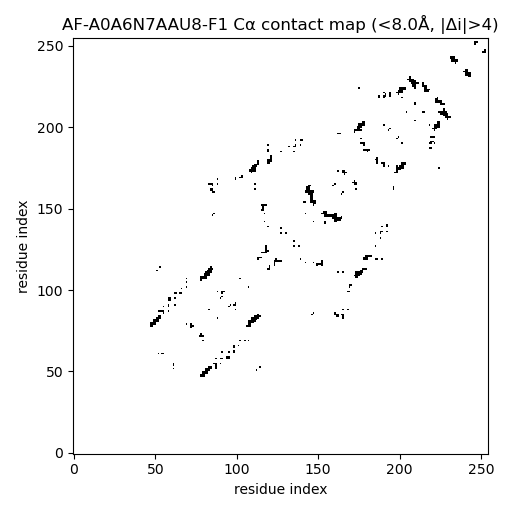 . ARG A 1 225 ? 11.871 8.200 -0.819 1.00 88.75 225 ARG A C 1
ATOM 1752 O O . ARG A 1 225 ? 11.234 9.213 -1.119 1.00 88.75 225 ARG A O 1
ATOM 1759 N N . PRO A 1 226 ? 13.166 8.014 -1.144 1.00 85.25 226 PRO A N 1
ATOM 1760 C CA . PRO A 1 226 ? 13.932 9.004 -1.889 1.00 85.25 226 PRO A CA 1
ATOM 1761 C C . PRO A 1 226 ? 13.342 9.200 -3.282 1.00 85.25 226 PRO A C 1
ATOM 1763 O O . PRO A 1 226 ? 12.967 8.232 -3.949 1.00 85.25 226 PRO A O 1
ATOM 1766 N N . SER A 1 227 ? 13.240 10.448 -3.720 1.00 79.00 227 SER A N 1
ATOM 1767 C CA . SER A 1 227 ? 12.753 10.798 -5.054 1.00 79.00 227 SER A CA 1
ATOM 1768 C C . SER A 1 227 ? 13.209 12.212 -5.360 1.00 79.00 227 SER A C 1
ATOM 1770 O O . SER A 1 227 ? 12.731 13.114 -4.704 1.00 79.00 227 SER A O 1
ATOM 1772 N N . ASP A 1 228 ? 14.067 12.460 -6.344 1.00 60.31 228 ASP A N 1
ATOM 1773 C CA . ASP A 1 228 ? 14.502 13.845 -6.621 1.00 60.31 228 ASP A CA 1
ATOM 1774 C C . ASP A 1 228 ? 13.370 14.704 -7.211 1.00 60.31 228 ASP A C 1
ATOM 1776 O O . ASP A 1 228 ? 13.286 15.906 -6.986 1.00 60.31 228 ASP A O 1
ATOM 1780 N N . PHE A 1 229 ? 12.473 14.075 -7.968 1.00 64.88 229 PHE A N 1
ATOM 1781 C CA . PHE A 1 229 ? 11.253 14.665 -8.513 1.00 64.88 229 PHE A CA 1
ATOM 1782 C C . PHE A 1 229 ? 10.311 13.540 -8.944 1.00 64.88 229 PHE A C 1
ATOM 1784 O O . PHE A 1 229 ? 10.718 12.383 -9.058 1.00 64.88 229 PHE A O 1
ATOM 1791 N N . SER A 1 230 ? 9.049 13.872 -9.188 1.00 65.75 230 SER A N 1
ATOM 1792 C CA . SER A 1 230 ? 8.072 12.944 -9.751 1.00 65.75 230 SER A CA 1
ATOM 1793 C C . SER A 1 230 ? 7.642 13.447 -11.122 1.00 65.75 230 SER A C 1
ATOM 1795 O O . SER A 1 230 ? 7.198 14.588 -11.250 1.00 65.75 230 SER A O 1
ATOM 1797 N N . VAL A 1 231 ? 7.749 12.616 -12.161 1.00 66.56 231 VAL A N 1
ATOM 1798 C CA . VAL A 1 231 ? 7.160 12.933 -13.473 1.00 66.56 231 VAL A CA 1
ATOM 1799 C C . VAL A 1 231 ? 5.689 12.537 -13.436 1.00 66.56 231 VAL A C 1
ATOM 1801 O O . VAL A 1 231 ? 5.269 11.514 -13.970 1.00 66.56 231 VAL A O 1
ATOM 1804 N N . THR A 1 232 ? 4.900 13.327 -12.719 1.00 62.72 232 THR A N 1
ATOM 1805 C CA . THR A 1 232 ? 3.448 13.142 -12.618 1.00 62.72 232 THR A CA 1
ATOM 1806 C C . THR A 1 232 ? 2.703 14.082 -13.546 1.00 62.72 232 THR A C 1
ATOM 1808 O O . THR A 1 232 ? 1.602 13.754 -13.978 1.00 62.72 232 THR A O 1
ATOM 1811 N N . ARG A 1 233 ? 3.313 15.213 -13.906 1.00 62.28 233 ARG A N 1
ATOM 1812 C CA . ARG A 1 233 ? 2.696 16.277 -14.695 1.00 62.28 233 ARG A CA 1
ATOM 1813 C C . ARG A 1 233 ? 3.373 16.422 -16.053 1.00 62.28 233 ARG A C 1
ATOM 1815 O O . ARG A 1 233 ? 4.580 16.229 -16.172 1.00 62.28 233 ARG A O 1
ATOM 1822 N N . THR A 1 234 ? 2.589 16.773 -17.063 1.00 60.88 234 THR A N 1
ATOM 1823 C CA . THR A 1 234 ? 3.080 17.207 -18.374 1.00 60.88 234 THR A CA 1
ATOM 1824 C C . THR A 1 234 ? 2.423 18.533 -18.737 1.00 60.88 234 THR A C 1
ATOM 1826 O O . THR A 1 234 ? 1.263 18.773 -18.383 1.00 60.88 234 THR A O 1
ATOM 1829 N N . THR A 1 235 ? 3.171 19.403 -19.414 1.00 63.53 235 THR A N 1
ATOM 1830 C CA . THR A 1 235 ? 2.646 20.668 -19.929 1.00 63.53 235 THR A CA 1
ATOM 1831 C C . THR A 1 235 ? 1.939 20.390 -21.249 1.00 63.53 235 THR A C 1
ATOM 1833 O O . THR A 1 235 ? 2.564 19.981 -22.229 1.00 63.53 235 THR A O 1
ATOM 1836 N N . ALA A 1 236 ? 0.627 20.608 -21.287 1.00 60.38 236 ALA A N 1
ATOM 1837 C CA . ALA A 1 236 ? -0.144 20.514 -22.518 1.00 60.38 236 ALA A CA 1
ATOM 1838 C C . ALA A 1 236 ? 0.311 21.536 -23.565 1.00 60.38 236 ALA A C 1
ATOM 1840 O O . ALA A 1 236 ? 0.870 22.585 -23.247 1.00 60.38 236 ALA A O 1
ATOM 1841 N N . VAL A 1 237 ? -0.076 21.299 -24.821 1.00 61.28 237 VAL A N 1
ATOM 1842 C CA . VAL A 1 237 ? 0.083 22.263 -25.927 1.00 61.28 237 VAL A CA 1
ATOM 1843 C C . VAL A 1 237 ? -0.572 23.621 -25.607 1.00 61.28 237 VAL A C 1
ATOM 1845 O O . VAL A 1 237 ? -0.128 24.656 -26.096 1.00 61.28 237 VAL A O 1
ATOM 1848 N N . ASN A 1 238 ? -1.591 23.646 -24.738 1.00 64.38 238 ASN A N 1
ATOM 1849 C CA . ASN A 1 238 ? -2.255 24.871 -24.273 1.00 64.38 238 ASN A CA 1
ATOM 1850 C C . ASN A 1 238 ? -1.529 25.595 -23.114 1.00 64.38 238 ASN A C 1
ATOM 1852 O O . ASN A 1 238 ? -2.044 26.590 -22.601 1.00 64.38 238 ASN A O 1
ATOM 1856 N N . GLY A 1 239 ? -0.363 25.099 -22.690 1.00 67.06 239 GLY A N 1
ATOM 1857 C CA . GLY A 1 239 ? 0.477 25.699 -21.655 1.00 67.06 239 GLY A CA 1
ATOM 1858 C C . GLY A 1 239 ? 0.042 25.434 -20.211 1.00 67.06 239 GLY A C 1
ATOM 1859 O O . GLY A 1 239 ? 0.596 26.053 -19.306 1.00 67.06 239 GLY A O 1
ATOM 1860 N N . ARG A 1 240 ? -0.945 24.560 -19.964 1.00 68.25 240 ARG A N 1
ATOM 1861 C CA . ARG A 1 240 ? -1.333 24.146 -18.604 1.00 68.25 240 ARG A CA 1
ATOM 1862 C C . ARG A 1 240 ? -0.603 22.873 -18.191 1.00 68.25 240 ARG A C 1
ATOM 1864 O O . ARG A 1 240 ? -0.531 21.924 -18.968 1.00 68.25 240 ARG A O 1
ATOM 1871 N N . ASP A 1 241 ? -0.134 22.844 -16.949 1.00 64.44 241 ASP A N 1
ATOM 1872 C CA . ASP A 1 241 ? 0.367 21.624 -16.320 1.00 64.44 241 ASP A CA 1
ATOM 1873 C C . ASP A 1 241 ? -0.805 20.826 -15.752 1.00 64.44 241 ASP A C 1
ATOM 1875 O O . ASP A 1 241 ? -1.583 21.339 -14.945 1.00 64.44 241 ASP A O 1
ATOM 1879 N N . ASP A 1 242 ? -0.909 19.560 -16.143 1.00 65.25 242 ASP A N 1
ATOM 1880 C CA . ASP A 1 242 ? -1.859 18.611 -15.558 1.00 65.25 242 ASP A CA 1
ATOM 1881 C C . ASP A 1 242 ? -1.201 17.232 -15.464 1.00 65.25 242 ASP A C 1
ATOM 1883 O O . ASP A 1 242 ? -0.130 16.998 -16.036 1.00 65.25 242 ASP A O 1
ATOM 1887 N N . PHE A 1 243 ? -1.817 16.315 -14.729 1.00 70.56 243 PHE A N 1
ATOM 1888 C CA . PHE A 1 243 ? -1.332 14.951 -14.640 1.00 70.56 243 PHE A CA 1
ATOM 1889 C C . PHE A 1 243 ? -1.334 14.274 -16.011 1.00 70.56 243 PHE A C 1
ATOM 1891 O O . PHE A 1 243 ? -2.329 14.333 -16.732 1.00 70.56 243 PHE A O 1
ATOM 1898 N N . TRP A 1 244 ? -0.240 13.596 -16.373 1.00 66.31 244 TRP A N 1
ATOM 1899 C CA . TRP A 1 244 ? -0.096 13.037 -17.724 1.00 66.31 244 TRP A CA 1
ATOM 1900 C C . TRP A 1 244 ? -1.216 12.037 -18.075 1.00 66.31 244 TRP A C 1
ATOM 1902 O O . TRP A 1 244 ? -1.643 11.959 -19.224 1.00 66.31 244 TRP A O 1
ATOM 1912 N N . TRP A 1 245 ? -1.756 11.324 -17.083 1.00 65.19 245 TRP A N 1
ATOM 1913 C CA . TRP A 1 245 ? -2.861 10.381 -17.272 1.00 65.19 245 TRP A CA 1
ATOM 1914 C C . TRP A 1 245 ? -4.211 11.051 -17.568 1.00 65.19 245 TRP A C 1
ATOM 1916 O O . TRP A 1 245 ? -5.069 10.419 -18.180 1.00 65.19 245 TRP A O 1
ATOM 1926 N N . ASN A 1 246 ? -4.395 12.332 -17.232 1.00 67.19 246 ASN A N 1
ATOM 1927 C CA . ASN A 1 246 ? -5.588 13.087 -17.635 1.00 67.19 246 ASN A CA 1
ATOM 1928 C C . ASN A 1 246 ? -5.615 13.333 -19.155 1.00 67.19 246 ASN A C 1
ATOM 1930 O O . ASN A 1 246 ? -6.683 13.510 -19.735 1.00 67.19 246 ASN A O 1
ATOM 1934 N N . TYR A 1 247 ? -4.460 13.264 -19.824 1.00 64.56 247 TYR A N 1
ATOM 1935 C CA . TYR A 1 247 ? -4.363 13.378 -21.281 1.00 64.56 247 TYR A CA 1
ATOM 1936 C C . TYR A 1 247 ? -4.589 12.057 -22.011 1.00 64.56 247 TYR A C 1
ATOM 1938 O O . TYR A 1 247 ? -4.895 12.081 -23.194 1.00 64.56 247 TYR A O 1
ATOM 1946 N N . MET A 1 248 ? -4.503 10.916 -21.321 1.00 59.66 248 MET A N 1
ATOM 1947 C CA . MET A 1 248 ? -4.744 9.592 -21.916 1.00 59.66 248 MET A 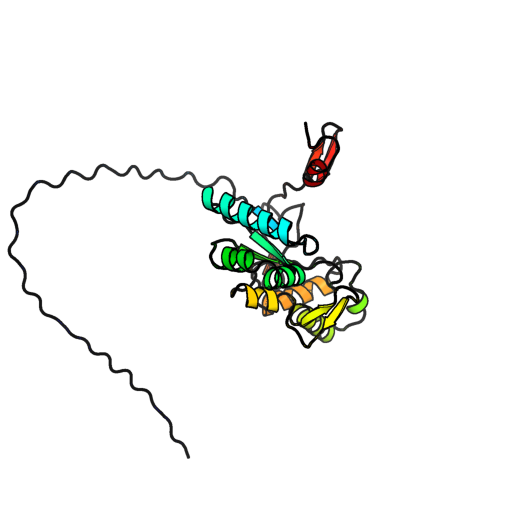CA 1
ATOM 1948 C C . MET A 1 248 ? -6.234 9.315 -22.173 1.00 59.66 248 MET A C 1
ATOM 1950 O O . MET A 1 248 ? -6.575 8.347 -22.844 1.00 59.66 248 MET A O 1
ATOM 1954 N N . THR A 1 249 ? -7.125 10.149 -21.630 1.00 61.84 249 THR A N 1
ATOM 1955 C CA . THR A 1 249 ? -8.589 10.031 -21.769 1.00 61.84 249 THR A CA 1
ATOM 1956 C C . THR A 1 249 ? -9.237 11.291 -22.351 1.00 61.84 249 THR A C 1
ATOM 1958 O O . THR A 1 249 ? -10.454 11.340 -22.529 1.00 61.84 249 THR A O 1
ATOM 1961 N N . GLY A 1 250 ? -8.437 12.317 -22.660 1.00 58.81 250 GLY A N 1
ATOM 1962 C CA . GLY A 1 250 ? -8.908 13.559 -23.262 1.00 58.81 250 GLY A CA 1
ATOM 1963 C C . GLY A 1 250 ? -9.197 13.422 -24.765 1.00 58.81 250 GLY A C 1
ATOM 1964 O O . GLY A 1 250 ? -8.755 12.462 -25.394 1.00 58.81 250 GLY A O 1
ATOM 1965 N N . PRO A 1 251 ? -9.888 14.403 -25.379 1.00 60.12 251 PRO A N 1
ATOM 1966 C CA . PRO A 1 251 ? -10.164 14.418 -26.823 1.00 60.12 251 PRO A CA 1
ATOM 1967 C C . PRO A 1 251 ? -8.902 14.296 -27.692 1.00 60.12 251 PRO A C 1
ATOM 1969 O O . PRO A 1 251 ? -8.966 13.789 -28.808 1.00 60.12 251 PRO A O 1
ATOM 1972 N N . ASP A 1 252 ? -7.762 14.732 -27.154 1.00 56.00 252 ASP A N 1
ATOM 1973 C CA . ASP A 1 252 ? -6.464 14.758 -27.827 1.00 56.00 252 ASP A CA 1
ATOM 1974 C C . ASP A 1 252 ? -5.649 13.460 -27.633 1.00 56.00 252 ASP A C 1
ATOM 1976 O O . ASP A 1 252 ? -4.552 13.343 -28.170 1.00 56.00 252 ASP A O 1
ATOM 1980 N N . ALA A 1 253 ? -6.164 12.468 -26.889 1.00 54.97 253 ALA A N 1
ATOM 1981 C CA . ALA A 1 253 ? -5.467 11.208 -26.588 1.00 54.97 253 ALA A CA 1
ATOM 1982 C C . ALA A 1 253 ? -5.240 10.302 -27.817 1.00 54.97 253 ALA A C 1
ATOM 1984 O O . ALA A 1 253 ? -4.478 9.340 -27.746 1.00 54.97 253 ALA A O 1
ATOM 1985 N N . ALA A 1 254 ? -5.939 10.579 -28.921 1.00 49.59 254 ALA A N 1
ATOM 1986 C CA . ALA A 1 254 ? -5.929 9.787 -30.150 1.00 49.59 254 ALA A CA 1
ATOM 1987 C C . ALA A 1 254 ? -5.145 10.438 -31.310 1.00 49.59 254 ALA A C 1
ATOM 1989 O O . ALA A 1 254 ? -5.276 9.978 -32.447 1.00 49.59 254 ALA A O 1
ATOM 1990 N N . LEU A 1 255 ? -4.387 11.511 -31.047 1.00 46.31 255 LEU A N 1
ATOM 1991 C CA . LEU A 1 255 ? -3.545 12.184 -32.046 1.00 46.31 255 LEU A CA 1
ATOM 1992 C C . LEU A 1 255 ? -2.185 11.501 -32.233 1.00 46.31 255 LEU A C 1
ATOM 1994 O O . LEU A 1 255 ? -1.541 11.153 -31.219 1.00 46.31 255 LEU A O 1
#

pLDDT: mean 84.09, std 18.79, range [36.62, 98.81]

Secondary structure (DSSP, 8-state):
------------------PPPPPPPPPPPP---------PPPPS-----EEEE---TTHHHHHHHHHHHHHHHHHTT---EEEE-HHHHHHHHHH-HHHHHHHHTSSPEEEE---TTSTTSTT-GGGGTT--HHHHHHHHHHHTTEEE-TTTS-EEEEEE-HHHHHHHHHTS--SB-----S-HHHHHHHHHHHHHHT--EE-S-SSS---SSS---EETTEEEPP-S----EEE-TTS-EEEGGGGSSSTTTT-